Protein AF-A0A7S3TXS4-F1 (afdb_monomer)

Secondary structure (DSSP, 8-state):
-TTEEEEEEHHHHHHHHHHH----TTS--S---TTSSHHHHHHHHHTGGGGTSSSSSPPPSS-SEEEEE----TTT-S-HHHHHHHTTTGGG-SEEE-TTTSSTT---EEEEETTSSS--GGGT---SHHHHHHHHHHHHHSS--EEEEE---HHHHHHHTTTSEEE-HHHHHHHHHTTTHHHHHHHGGGGT--TTHHHHHHTS-HHHHHHHT--

Foldseek 3Di:
DQLEAEEEALVQLLVVLLVVCCADPVRDDPDPDCQALSVLLSLLLCVVCLVPFNNPYDDDPFGSAEYEYFADQPVPDPDPVLNVLSVVVLCVAWDWWQAPQADPPRGTHIYHYACNPDNCVVVSDRGCLVVVLVSLCVCCPPDQTAYEYEGPDPVSQVSCVVRYHYDYSVVSLVVLCVVPPSSVVSCVVSNPDPPCSVVSLPGDDPSSSCNRNDD

Solvent-accessible surface area (backbone atoms only — not comparable to full-atom values): 11798 Å² total; per-residue (Å²): 86,41,59,21,32,40,38,34,40,44,59,37,47,49,53,56,38,54,70,69,64,71,53,50,102,83,70,45,74,90,75,89,52,76,65,34,48,46,55,39,26,54,53,36,36,52,53,74,52,41,84,52,27,36,75,74,54,78,91,59,104,60,40,34,33,31,41,36,28,57,40,72,48,69,95,77,46,87,38,65,68,42,37,51,44,41,70,53,48,22,80,66,49,69,39,81,35,28,64,73,69,76,57,102,74,38,60,44,38,19,42,36,42,23,51,44,87,48,84,30,75,93,73,74,53,42,60,26,61,62,37,51,50,49,54,48,50,62,51,46,68,87,56,75,59,52,36,37,40,31,41,66,47,70,66,52,49,62,70,42,53,84,69,32,49,71,42,40,54,68,57,52,52,55,57,35,45,72,56,48,73,65,17,49,63,24,44,38,40,57,76,69,45,66,86,54,50,67,63,43,41,67,40,44,58,70,69,57,43,57,31,26,67,36,112

Structure (mmCIF, N/CA/C/O backbone):
data_AF-A0A7S3TXS4-F1
#
_entry.id   AF-A0A7S3TXS4-F1
#
loop_
_atom_site.group_PDB
_atom_site.id
_atom_site.type_symbol
_atom_site.label_atom_id
_atom_site.label_alt_id
_atom_site.label_comp_id
_atom_site.label_asym_id
_atom_site.label_entity_id
_atom_site.label_seq_id
_atom_site.pdbx_PDB_ins_code
_atom_site.Cartn_x
_atom_site.Cartn_y
_atom_site.Cartn_z
_atom_site.occupancy
_atom_site.B_iso_or_equiv
_atom_site.auth_seq_id
_atom_site.auth_comp_id
_atom_site.auth_asym_id
_atom_site.auth_atom_id
_atom_site.pdbx_PDB_model_num
ATOM 1 N N . ARG A 1 1 ? -11.529 3.781 14.524 1.00 77.69 1 ARG A N 1
ATOM 2 C CA . ARG A 1 1 ? -10.057 3.825 14.395 1.00 77.69 1 ARG A CA 1
ATOM 3 C C . ARG A 1 1 ? -9.418 2.687 15.193 1.00 77.69 1 ARG A C 1
ATOM 5 O O . ARG A 1 1 ? -9.026 1.722 14.561 1.00 77.69 1 ARG A O 1
ATOM 12 N N . HIS A 1 2 ? -9.465 2.660 16.532 1.00 80.69 2 HIS A N 1
ATOM 13 C CA . HIS A 1 2 ? -8.819 1.580 17.319 1.00 80.69 2 HIS A CA 1
ATOM 14 C C . HIS A 1 2 ? -9.349 0.157 17.058 1.00 80.69 2 HIS A C 1
ATOM 16 O O . HIS A 1 2 ? -8.603 -0.803 17.176 1.00 80.69 2 HIS A O 1
ATOM 22 N N . GLN A 1 3 ? -10.611 0.010 16.650 1.00 81.38 3 GLN A N 1
ATOM 23 C CA . GLN A 1 3 ? -11.207 -1.280 16.262 1.00 81.38 3 GLN A CA 1
ATOM 24 C C . GLN A 1 3 ? -11.203 -1.521 14.741 1.00 81.38 3 GLN A C 1
ATOM 26 O O . GLN A 1 3 ? -11.933 -2.374 14.238 1.00 81.38 3 GLN A O 1
ATOM 31 N N . THR A 1 4 ? -10.488 -0.686 13.988 1.00 87.75 4 THR A N 1
ATOM 32 C CA . THR A 1 4 ? -10.548 -0.636 12.527 1.00 87.75 4 THR A CA 1
ATOM 33 C C . THR A 1 4 ? -9.225 -1.085 11.932 1.00 87.75 4 THR A C 1
ATOM 35 O O . THR A 1 4 ? -8.177 -0.633 12.380 1.00 87.75 4 THR A O 1
ATOM 38 N N . GLU A 1 5 ? -9.283 -1.916 10.900 1.00 89.81 5 GLU A N 1
ATOM 39 C CA 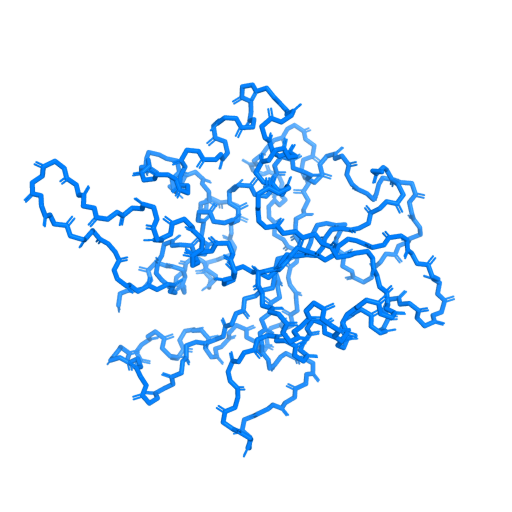. GLU A 1 5 ? -8.141 -2.232 10.043 1.00 89.81 5 GLU A CA 1
ATOM 40 C C . GLU A 1 5 ? -8.244 -1.427 8.742 1.00 89.81 5 GLU A C 1
ATOM 42 O O . GLU A 1 5 ? -9.340 -1.199 8.218 1.00 89.81 5 GLU A O 1
ATOM 47 N N . LEU A 1 6 ? -7.103 -0.975 8.237 1.00 93.19 6 LEU A N 1
ATOM 48 C CA . LEU A 1 6 ? -6.971 -0.173 7.033 1.00 93.19 6 LEU A CA 1
ATOM 49 C C . LEU A 1 6 ? -6.211 -0.975 5.977 1.00 93.19 6 LEU A C 1
ATOM 51 O O . LEU A 1 6 ? -5.051 -1.325 6.172 1.00 93.19 6 LEU A O 1
ATOM 55 N N . MET A 1 7 ? -6.849 -1.232 4.843 1.00 95.31 7 MET A N 1
ATOM 56 C CA . MET A 1 7 ? -6.225 -1.841 3.676 1.00 95.31 7 MET A CA 1
ATOM 57 C C . MET A 1 7 ? -6.101 -0.801 2.568 1.00 95.31 7 MET A C 1
ATOM 59 O O . MET A 1 7 ? -7.057 -0.086 2.280 1.00 95.31 7 MET A O 1
ATOM 63 N N . VAL A 1 8 ? -4.936 -0.712 1.937 1.00 97.56 8 VAL A N 1
ATOM 64 C CA . VAL A 1 8 ? -4.629 0.308 0.931 1.00 97.56 8 VAL A CA 1
ATOM 65 C C . VAL A 1 8 ? -4.171 -0.363 -0.357 1.00 97.56 8 VAL A C 1
ATOM 67 O O . VAL A 1 8 ? -3.179 -1.090 -0.364 1.00 97.56 8 VAL A O 1
ATOM 70 N N . ASP A 1 9 ? -4.879 -0.092 -1.454 1.00 97.06 9 ASP A N 1
ATOM 71 C CA . ASP A 1 9 ? -4.398 -0.353 -2.814 1.00 97.06 9 ASP A CA 1
ATOM 72 C C . ASP A 1 9 ? -3.320 0.683 -3.154 1.00 97.06 9 ASP A C 1
ATOM 74 O O . ASP A 1 9 ? -3.618 1.838 -3.486 1.00 97.06 9 ASP A O 1
ATOM 78 N N . ALA A 1 10 ? -2.056 0.269 -3.074 1.00 96.69 10 ALA A N 1
ATOM 79 C CA . ALA A 1 10 ? -0.914 1.151 -3.280 1.00 96.69 10 ALA A CA 1
ATOM 80 C C . ALA A 1 10 ? -0.930 1.800 -4.667 1.00 96.69 10 ALA A C 1
ATOM 82 O O . ALA A 1 10 ? -0.546 2.957 -4.825 1.00 96.69 10 ALA A O 1
ATOM 83 N N . MET A 1 11 ? -1.406 1.084 -5.685 1.00 94.38 11 MET A N 1
ATOM 84 C CA . MET A 1 11 ? -1.384 1.574 -7.060 1.00 94.38 11 MET A CA 1
ATOM 85 C C . MET A 1 11 ? -2.407 2.673 -7.298 1.00 94.38 11 MET A C 1
ATOM 87 O O . MET A 1 11 ? -2.175 3.548 -8.132 1.00 94.38 11 MET A O 1
ATOM 91 N N . SER A 1 12 ? -3.509 2.668 -6.552 1.00 95.19 12 SER A N 1
ATOM 92 C CA . SER A 1 12 ? -4.442 3.790 -6.541 1.00 95.19 12 SER A CA 1
ATOM 93 C C . SER A 1 12 ? -3.808 5.050 -5.954 1.00 95.19 12 SER A C 1
ATOM 95 O O . SER A 1 12 ? -3.955 6.121 -6.542 1.00 95.19 12 SER A O 1
ATOM 97 N N . VAL A 1 13 ? -3.054 4.920 -4.856 1.00 95.31 13 VAL A N 1
ATOM 98 C CA . VAL A 1 13 ? -2.317 6.042 -4.246 1.00 95.31 13 VAL A CA 1
ATOM 99 C C . VAL A 1 13 ? -1.269 6.582 -5.216 1.00 95.31 13 VAL A C 1
ATOM 101 O O . VAL A 1 13 ? -1.254 7.772 -5.515 1.00 95.31 13 VAL A O 1
ATOM 104 N N . ILE A 1 14 ? -0.450 5.699 -5.791 1.00 92.88 14 ILE A N 1
ATOM 105 C CA . ILE A 1 14 ? 0.605 6.076 -6.740 1.00 92.88 14 ILE A CA 1
ATOM 106 C C . ILE A 1 14 ? 0.011 6.801 -7.947 1.00 92.88 14 ILE A C 1
ATOM 108 O O . ILE A 1 14 ? 0.483 7.869 -8.316 1.00 92.88 14 ILE A O 1
ATOM 112 N N . ARG A 1 15 ? -1.052 6.264 -8.560 1.00 90.94 15 ARG A N 1
ATOM 113 C CA . ARG A 1 15 ? -1.703 6.919 -9.707 1.00 90.94 15 ARG A CA 1
ATOM 114 C C . ARG A 1 15 ? -2.273 8.284 -9.341 1.00 90.94 15 ARG A C 1
ATOM 116 O O . ARG A 1 15 ? -2.165 9.197 -10.149 1.00 90.94 15 ARG A O 1
ATOM 123 N N . HIS A 1 16 ? -2.866 8.421 -8.158 1.00 91.56 16 HIS A N 1
ATOM 124 C CA . HIS A 1 16 ? -3.426 9.686 -7.698 1.00 91.56 16 HIS A CA 1
ATOM 125 C C . HIS A 1 16 ? -2.352 10.782 -7.650 1.00 91.56 16 HIS A C 1
ATOM 127 O O . HIS A 1 16 ? -2.486 11.790 -8.341 1.00 91.56 16 HIS A O 1
ATOM 133 N N . TYR A 1 17 ? -1.246 10.546 -6.946 1.00 87.94 17 TYR A N 1
ATOM 134 C CA . TYR A 1 17 ? -0.181 11.542 -6.804 1.00 87.94 17 TYR A CA 1
ATOM 135 C C . TYR A 1 17 ? 0.634 11.751 -8.086 1.00 87.94 17 TYR A C 1
ATOM 137 O O . TYR A 1 17 ? 0.938 12.886 -8.447 1.00 87.94 17 TYR A O 1
ATOM 145 N N . ARG A 1 18 ? 0.860 10.698 -8.882 1.00 80.81 18 ARG A N 1
ATOM 146 C CA . ARG A 1 18 ? 1.493 10.830 -10.207 1.00 80.81 18 ARG A CA 1
ATOM 147 C C . ARG A 1 18 ? 0.718 11.714 -11.179 1.00 80.81 18 ARG A C 1
ATOM 149 O O . ARG A 1 18 ? 1.312 12.293 -12.078 1.00 80.81 18 ARG A O 1
ATOM 156 N N . THR A 1 19 ? -0.608 11.801 -11.055 1.00 72.38 19 THR A N 1
ATOM 157 C CA . THR A 1 19 ? -1.391 12.717 -11.906 1.00 72.38 19 THR A CA 1
ATOM 158 C C . THR A 1 19 ? -1.245 14.185 -11.507 1.00 72.38 19 THR A C 1
ATOM 160 O O . THR A 1 19 ? -1.542 15.054 -12.332 1.00 72.38 19 THR A O 1
ATOM 163 N N . GLN A 1 20 ? -0.784 14.448 -10.281 1.00 69.38 20 GLN A N 1
ATOM 164 C CA . GLN A 1 20 ? -0.532 15.783 -9.740 1.00 69.38 20 GLN A CA 1
ATOM 165 C C . GLN A 1 20 ? 0.908 16.240 -10.021 1.00 69.38 20 GLN A C 1
ATOM 167 O O . GLN A 1 20 ? 1.111 17.387 -10.414 1.00 69.38 20 GLN A O 1
ATOM 172 N N . GLU A 1 21 ? 1.890 15.337 -9.929 1.00 61.03 21 GLU A N 1
ATOM 173 C CA . GLU A 1 21 ? 3.277 15.569 -10.358 1.00 61.03 21 GLU A CA 1
ATOM 174 C C . GLU A 1 21 ? 3.378 15.603 -11.894 1.00 61.03 21 GLU A C 1
ATOM 176 O O . GLU A 1 21 ? 3.792 14.639 -12.540 1.00 61.03 21 GLU A O 1
ATOM 181 N N . LYS A 1 22 ? 2.959 16.702 -12.529 1.00 51.88 22 LYS A N 1
ATOM 182 C CA . LYS A 1 22 ? 3.050 16.803 -13.993 1.00 51.88 22 LYS A CA 1
ATOM 183 C C . LYS A 1 22 ? 4.403 17.254 -14.513 1.00 51.88 22 LYS A C 1
ATOM 185 O O . LYS A 1 22 ? 4.690 16.932 -15.660 1.00 51.88 22 LYS A O 1
ATOM 190 N N . VAL A 1 23 ? 5.222 17.971 -13.747 1.00 54.16 23 VAL A N 1
ATOM 191 C CA . VAL A 1 23 ? 6.518 18.473 -14.229 1.00 54.16 23 VAL A CA 1
ATOM 192 C C . VAL A 1 23 ? 7.319 19.099 -13.088 1.00 54.16 23 VAL A C 1
ATOM 194 O O . VAL A 1 23 ? 6.739 19.792 -12.256 1.00 54.16 23 VAL A O 1
ATOM 197 N N . ASN A 1 24 ? 8.640 18.896 -13.059 1.00 52.62 24 ASN A N 1
ATOM 198 C CA . ASN A 1 24 ? 9.528 19.707 -12.219 1.00 52.62 24 ASN A CA 1
ATOM 199 C C . ASN A 1 24 ? 9.685 21.134 -12.785 1.00 52.62 24 ASN A C 1
ATOM 201 O O . ASN A 1 24 ? 9.219 21.426 -13.888 1.00 52.62 24 ASN A O 1
ATOM 205 N N . GLU A 1 25 ? 10.376 22.018 -12.060 1.00 45.59 25 GLU A N 1
ATOM 206 C CA . GLU A 1 25 ? 10.668 23.401 -12.487 1.00 45.59 25 GLU A CA 1
ATOM 207 C C . GLU A 1 25 ? 11.385 23.507 -13.856 1.00 45.59 25 GLU A C 1
ATOM 209 O O . GLU A 1 25 ? 11.343 24.555 -14.497 1.00 45.59 25 GLU A O 1
ATOM 214 N N . TYR A 1 26 ? 11.970 22.405 -14.344 1.00 49.34 26 TYR A N 1
ATOM 215 C CA . TYR A 1 26 ? 12.647 22.279 -15.641 1.00 49.34 26 TYR A CA 1
ATOM 216 C C . TYR A 1 26 ? 11.829 21.539 -16.711 1.00 49.34 26 TYR A C 1
ATOM 218 O O . TYR A 1 26 ? 12.356 21.213 -17.776 1.00 49.34 26 TYR A O 1
ATOM 226 N N . GLY A 1 27 ? 10.557 21.231 -16.464 1.00 53.84 27 GLY A N 1
ATOM 227 C CA . GLY A 1 27 ? 9.718 20.559 -17.454 1.00 53.84 27 GLY A CA 1
ATOM 228 C C . GLY A 1 27 ? 9.994 19.056 -17.633 1.00 53.84 27 GLY A C 1
ATOM 229 O O . GLY A 1 27 ? 9.513 18.459 -18.595 1.00 53.84 27 GLY A O 1
ATOM 230 N N . GLN A 1 28 ? 10.732 18.417 -16.722 1.00 47.69 28 GLN A N 1
ATOM 231 C CA . GLN A 1 28 ? 11.023 16.981 -16.752 1.00 47.69 28 GLN A CA 1
ATOM 232 C C . GLN A 1 28 ? 10.065 16.179 -15.860 1.00 47.69 28 GLN A C 1
ATOM 234 O O . GLN A 1 28 ? 9.774 16.550 -14.722 1.00 47.69 28 GLN A O 1
ATOM 239 N N . VAL A 1 29 ? 9.608 15.039 -16.384 1.00 55.44 29 VAL A N 1
ATOM 240 C CA . VAL A 1 29 ? 8.885 14.004 -15.632 1.00 55.44 29 VAL A CA 1
ATOM 241 C C . VAL A 1 29 ? 9.927 13.148 -14.916 1.00 55.44 29 VAL A C 1
ATOM 243 O O . VAL A 1 29 ? 10.683 12.432 -15.571 1.00 55.44 29 VAL A O 1
ATOM 246 N N . ILE A 1 30 ? 10.010 13.261 -13.590 1.00 53.50 30 ILE A N 1
ATOM 247 C CA . ILE A 1 30 ? 11.133 12.708 -12.817 1.00 53.50 30 ILE A CA 1
ATOM 248 C C . ILE A 1 30 ? 11.020 11.177 -12.636 1.00 53.50 30 ILE A C 1
ATOM 250 O O . ILE A 1 30 ? 12.044 10.501 -12.677 1.00 53.50 30 ILE A O 1
ATOM 254 N N . GLU A 1 31 ? 9.818 10.584 -12.543 1.00 59.75 31 GLU A N 1
ATOM 255 C CA . GLU A 1 31 ? 9.650 9.122 -12.381 1.00 59.75 31 GLU A CA 1
ATOM 256 C C . GLU A 1 31 ? 8.389 8.572 -13.090 1.00 59.75 31 GLU A C 1
ATOM 258 O O . GLU A 1 31 ? 7.276 8.634 -12.564 1.00 59.75 31 GLU A O 1
ATOM 263 N N . ASP A 1 32 ? 8.545 7.979 -14.284 1.00 68.06 32 ASP A N 1
ATOM 264 C CA . ASP A 1 32 ? 7.417 7.388 -15.040 1.00 68.06 32 ASP A CA 1
ATOM 265 C C . ASP A 1 32 ? 7.066 5.937 -14.622 1.00 68.06 32 ASP A C 1
ATOM 267 O O . ASP A 1 32 ? 6.002 5.410 -14.964 1.00 68.06 32 ASP A O 1
ATOM 271 N N . ASP A 1 33 ? 7.916 5.262 -13.840 1.00 83.25 33 ASP A N 1
ATOM 272 C CA . ASP A 1 33 ? 7.657 3.877 -13.423 1.00 83.25 33 ASP A CA 1
ATOM 273 C C . ASP A 1 33 ? 6.990 3.805 -12.037 1.00 83.25 33 ASP A C 1
ATOM 275 O O . ASP A 1 33 ? 7.620 4.141 -11.036 1.00 83.25 33 ASP A O 1
ATOM 279 N N . PRO A 1 34 ? 5.743 3.304 -11.927 1.00 87.38 34 PRO A N 1
ATOM 280 C CA . PRO A 1 34 ? 5.048 3.229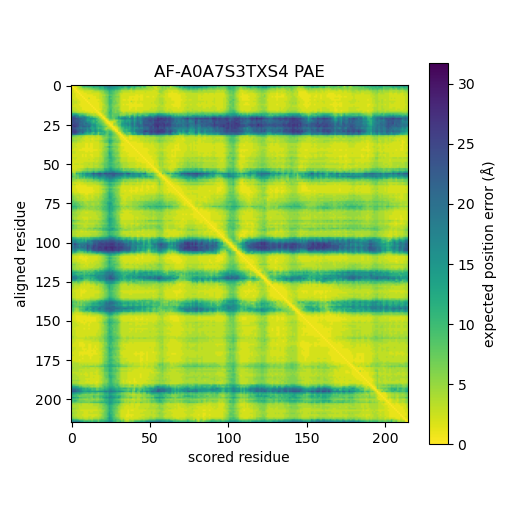 -10.644 1.00 87.38 34 PRO A CA 1
ATOM 281 C C . PRO A 1 34 ? 5.609 2.158 -9.688 1.00 87.38 34 PRO A C 1
ATOM 283 O O . PRO A 1 34 ? 5.215 2.119 -8.527 1.00 87.38 34 PRO A O 1
ATOM 286 N N . HIS A 1 35 ? 6.512 1.283 -10.139 1.00 89.94 35 HIS A N 1
ATOM 287 C CA . HIS A 1 35 ? 7.135 0.236 -9.317 1.00 89.94 35 HIS A CA 1
ATOM 288 C C . HIS A 1 35 ? 8.557 0.599 -8.860 1.00 89.94 35 HIS A C 1
ATOM 290 O O . HIS A 1 35 ? 9.237 -0.233 -8.253 1.00 89.94 35 HIS A O 1
ATOM 296 N N . SER A 1 36 ? 9.005 1.824 -9.141 1.00 88.19 36 SER A N 1
ATOM 297 C CA . SER A 1 36 ? 10.296 2.370 -8.718 1.00 88.19 36 SER A CA 1
ATOM 298 C C . SER A 1 36 ? 10.058 3.564 -7.797 1.00 88.19 36 SER A C 1
ATOM 300 O O . SER A 1 36 ? 9.365 4.493 -8.185 1.00 88.19 36 SER A O 1
ATOM 302 N N . PHE A 1 37 ? 10.620 3.523 -6.587 1.00 86.69 37 PHE A N 1
ATOM 303 C CA . PHE A 1 37 ? 10.581 4.522 -5.503 1.00 86.69 37 PHE A CA 1
ATOM 304 C C . PHE A 1 37 ? 9.192 4.844 -4.939 1.00 86.69 37 PHE A C 1
ATOM 306 O O . PHE A 1 37 ? 9.020 4.828 -3.719 1.00 86.69 37 PHE A O 1
ATOM 313 N N . TRP A 1 38 ? 8.178 4.997 -5.787 1.00 88.88 38 TRP A N 1
ATOM 314 C CA . TRP A 1 38 ? 6.758 5.107 -5.449 1.00 88.88 38 TRP A CA 1
ATOM 315 C C . TRP A 1 38 ? 6.292 4.138 -4.356 1.00 88.88 38 TRP A C 1
ATOM 317 O O . TRP A 1 38 ? 5.676 4.586 -3.387 1.00 88.88 38 TRP A O 1
ATOM 327 N N . PRO A 1 39 ? 6.631 2.837 -4.401 1.00 92.06 39 PRO A N 1
ATOM 328 C CA . PRO A 1 39 ? 6.215 1.908 -3.355 1.00 92.06 39 PRO A CA 1
ATOM 329 C C . PRO A 1 39 ? 6.794 2.225 -1.971 1.00 92.06 39 PRO A C 1
ATOM 331 O O . PRO A 1 39 ? 6.111 2.017 -0.966 1.00 92.06 39 PRO A O 1
ATOM 334 N N . ALA A 1 40 ? 8.019 2.763 -1.917 1.00 89.06 40 ALA A N 1
ATOM 335 C CA . ALA A 1 40 ? 8.647 3.222 -0.680 1.00 89.06 40 ALA A CA 1
ATOM 336 C C . ALA A 1 40 ? 7.996 4.514 -0.160 1.00 89.06 40 ALA A C 1
ATOM 338 O O . ALA A 1 40 ? 7.790 4.637 1.045 1.00 89.06 40 ALA A O 1
ATOM 339 N N . ARG A 1 41 ? 7.612 5.433 -1.058 1.00 88.75 41 ARG A N 1
ATOM 340 C CA . ARG A 1 41 ? 6.878 6.664 -0.714 1.00 88.75 41 ARG A CA 1
ATOM 341 C C . ARG A 1 41 ? 5.517 6.340 -0.090 1.00 88.75 41 ARG A C 1
ATOM 343 O O . ARG A 1 41 ? 5.210 6.834 0.989 1.00 88.75 41 ARG A O 1
ATOM 350 N N . VAL A 1 42 ? 4.751 5.424 -0.697 1.00 92.31 42 VAL A N 1
ATOM 351 C CA . VAL A 1 42 ? 3.475 4.939 -0.128 1.00 92.31 42 VAL A CA 1
ATOM 352 C C . VAL A 1 42 ? 3.691 4.296 1.240 1.00 92.31 42 VAL A C 1
ATOM 354 O O . VAL A 1 42 ? 2.951 4.580 2.176 1.00 92.31 42 VAL A O 1
ATOM 357 N N . TYR A 1 43 ? 4.713 3.448 1.380 1.00 89.94 43 TYR A N 1
ATOM 358 C CA . TYR A 1 43 ? 5.044 2.849 2.673 1.00 89.94 43 TYR A CA 1
ATOM 359 C C . TYR A 1 43 ? 5.333 3.912 3.747 1.00 89.94 43 TYR A C 1
ATOM 361 O O . TYR A 1 43 ? 4.830 3.791 4.863 1.00 89.94 43 TYR A O 1
ATOM 369 N N . CYS A 1 44 ? 6.095 4.959 3.409 1.00 86.31 44 CYS A N 1
ATOM 370 C CA . CYS A 1 44 ? 6.383 6.064 4.325 1.00 86.31 44 CYS A CA 1
ATOM 371 C C . CYS A 1 44 ? 5.101 6.775 4.771 1.00 86.31 44 CYS A C 1
ATOM 373 O O . CYS A 1 44 ? 4.867 6.928 5.969 1.00 86.31 44 CYS A O 1
ATOM 375 N N . ALA A 1 45 ? 4.243 7.121 3.809 1.00 89.56 45 ALA A N 1
ATOM 376 C CA . ALA A 1 45 ? 3.013 7.869 4.046 1.00 89.56 45 ALA A CA 1
ATOM 377 C C . ALA A 1 45 ? 2.023 7.143 4.964 1.00 89.56 45 ALA A C 1
ATOM 379 O O . ALA A 1 45 ? 1.327 7.764 5.761 1.00 89.56 45 ALA A O 1
ATOM 380 N N . LEU A 1 46 ? 1.976 5.812 4.890 1.00 91.06 46 LEU A N 1
ATOM 381 C CA . LEU A 1 46 ? 1.076 5.001 5.711 1.00 91.06 46 LEU A CA 1
ATOM 382 C C . LEU A 1 46 ? 1.601 4.733 7.123 1.00 91.06 46 LEU A C 1
ATOM 384 O O . LEU A 1 46 ? 0.842 4.280 7.983 1.00 91.06 46 LEU A O 1
ATOM 388 N N . ARG A 1 47 ? 2.889 4.975 7.377 1.00 85.19 47 ARG A N 1
ATOM 389 C CA . ARG A 1 47 ? 3.544 4.603 8.635 1.00 85.19 47 ARG A CA 1
ATOM 390 C C . ARG A 1 47 ? 2.913 5.252 9.878 1.00 85.19 47 ARG A C 1
ATOM 392 O O . ARG A 1 47 ? 2.712 4.510 10.843 1.00 85.19 47 ARG A O 1
ATOM 399 N N . PRO A 1 48 ? 2.558 6.553 9.898 1.00 85.12 48 PRO A N 1
ATOM 400 C CA . PRO A 1 48 ? 1.960 7.166 11.089 1.00 85.12 48 PRO A CA 1
ATOM 401 C C . PRO A 1 48 ? 0.635 6.505 11.493 1.00 85.12 48 PRO A C 1
ATOM 403 O O . PRO A 1 48 ? 0.336 6.350 12.675 1.00 85.12 48 PRO A O 1
ATOM 406 N N . LEU A 1 49 ? -0.134 6.006 10.517 1.00 88.62 49 LEU A N 1
ATOM 407 C CA . LEU A 1 49 ? -1.456 5.420 10.755 1.00 88.62 49 LEU A CA 1
ATOM 408 C C . LEU A 1 49 ? -1.409 4.150 11.619 1.00 88.62 49 LEU A C 1
ATOM 410 O O . LEU A 1 49 ? -2.394 3.822 12.281 1.00 88.62 49 LEU A O 1
ATOM 414 N N . VAL A 1 50 ? -0.278 3.437 11.663 1.00 86.69 50 VAL A N 1
ATOM 415 C CA . VAL A 1 50 ? -0.159 2.173 12.412 1.00 86.69 50 VAL A CA 1
ATOM 416 C C . VAL A 1 50 ? -0.398 2.374 13.914 1.00 86.69 50 VAL A C 1
ATOM 418 O O . VAL A 1 50 ? -0.900 1.472 14.578 1.00 86.69 50 VAL A O 1
ATOM 421 N N . GLN A 1 51 ? -0.116 3.562 14.452 1.00 84.06 51 GLN A N 1
ATOM 422 C CA . GLN A 1 51 ? -0.327 3.870 15.872 1.00 84.06 51 GLN A CA 1
ATOM 423 C C . GLN A 1 51 ? -1.794 4.155 16.228 1.00 84.06 51 GLN A C 1
ATOM 425 O O . GLN A 1 51 ? -2.124 4.306 17.400 1.00 84.06 51 GLN A O 1
ATOM 430 N N . HIS A 1 52 ? -2.685 4.234 15.237 1.00 86.56 52 HIS A N 1
ATOM 431 C CA . HIS A 1 52 ? -4.063 4.698 15.424 1.00 86.56 52 HIS A CA 1
ATOM 432 C C . HIS A 1 52 ? -5.126 3.668 15.020 1.00 86.56 52 HIS A C 1
ATOM 434 O O . HIS A 1 52 ? -6.316 3.847 15.311 1.00 86.56 52 HIS A O 1
ATOM 440 N N . TYR A 1 53 ? -4.720 2.589 14.354 1.00 87.56 53 TYR A N 1
ATOM 441 C CA . TYR A 1 53 ? -5.607 1.572 13.799 1.00 87.56 53 TYR A CA 1
ATOM 442 C C . TYR A 1 53 ? -5.365 0.202 14.451 1.00 87.56 53 TYR A C 1
ATOM 444 O O . TYR A 1 53 ? -4.231 -0.170 14.729 1.00 87.56 53 TYR A O 1
ATOM 452 N N . GLY A 1 54 ? -6.446 -0.548 14.695 1.00 79.81 54 GLY A N 1
ATOM 453 C CA . GLY A 1 54 ? -6.426 -1.931 15.202 1.00 79.81 54 GLY A CA 1
ATOM 454 C C . GLY A 1 54 ? -5.689 -2.161 16.527 1.00 79.81 54 GLY A C 1
ATOM 455 O O . GLY A 1 54 ? -5.015 -3.177 16.671 1.00 79.81 54 GLY A O 1
ATOM 456 N N . LEU A 1 55 ? -5.821 -1.239 17.484 1.00 78.31 55 LEU A N 1
ATOM 457 C CA . LEU A 1 55 ? -5.274 -1.370 18.841 1.00 78.31 55 LEU A CA 1
ATOM 458 C C . LEU A 1 55 ? -6.125 -2.276 19.753 1.00 78.31 55 LEU A C 1
ATOM 460 O O . LEU A 1 55 ? -5.577 -2.939 20.626 1.00 78.31 55 LEU A O 1
ATOM 464 N N . ASP A 1 56 ? -7.442 -2.339 19.524 1.00 74.00 56 ASP A N 1
ATOM 465 C CA . ASP A 1 56 ? -8.420 -3.036 20.384 1.00 74.00 56 ASP A CA 1
ATOM 466 C C . ASP A 1 56 ? -9.058 -4.256 19.686 1.00 74.00 56 ASP A C 1
ATOM 468 O O . ASP A 1 56 ? -10.243 -4.545 19.875 1.00 74.00 56 ASP A O 1
ATOM 472 N N . VAL A 1 57 ? -8.323 -4.948 18.804 1.00 64.62 57 VAL A N 1
ATOM 473 C CA . VAL A 1 57 ? -8.867 -6.059 17.995 1.00 64.62 57 VAL A CA 1
ATOM 474 C C . VAL A 1 57 ? -8.235 -7.415 18.333 1.00 64.62 57 VAL A C 1
ATOM 476 O O . VAL A 1 57 ? -7.070 -7.472 18.729 1.00 64.62 57 VAL A O 1
ATOM 479 N N . PRO A 1 58 ? -8.968 -8.531 18.131 1.00 63.66 58 PRO A N 1
ATOM 480 C CA . PRO A 1 58 ? -8.392 -9.873 18.181 1.00 63.66 58 PRO A CA 1
ATOM 481 C C . PRO A 1 58 ? -7.192 -10.008 17.225 1.00 63.66 58 PRO A C 1
ATOM 483 O O . PRO A 1 58 ? -7.140 -9.307 16.209 1.00 63.66 58 PRO A O 1
ATOM 486 N N . PRO A 1 59 ? -6.248 -10.935 17.471 1.00 64.31 59 PRO A N 1
ATOM 487 C CA . PRO A 1 59 ? -5.089 -11.125 1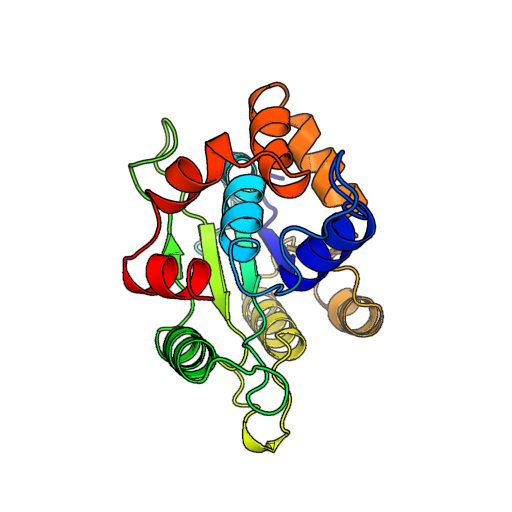6.600 1.00 64.31 59 PRO A CA 1
ATOM 488 C C . PRO A 1 59 ? -5.525 -11.373 15.148 1.00 64.31 59 PRO A C 1
ATOM 490 O O . PRO A 1 59 ? -6.343 -12.251 14.877 1.00 64.31 59 PRO A O 1
ATOM 493 N N . SER A 1 60 ? -5.047 -10.545 14.216 1.00 72.44 60 SER A N 1
ATOM 494 C CA . SER A 1 60 ? -5.148 -10.770 12.764 1.00 72.44 60 SER A CA 1
ATOM 495 C C . SER A 1 60 ? -3.924 -11.566 12.302 1.00 72.44 60 SER A C 1
ATOM 497 O O . SER A 1 60 ? -2.860 -11.431 12.916 1.00 72.44 60 SER A O 1
ATOM 499 N N . PRO A 1 61 ? -4.013 -12.355 11.211 1.00 77.62 61 PRO A N 1
ATOM 500 C CA . PRO A 1 61 ? -2.813 -12.856 10.540 1.00 77.62 61 PRO A CA 1
ATOM 501 C C . PRO A 1 61 ? -1.902 -11.723 10.031 1.00 77.62 61 PRO A C 1
ATOM 503 O O . PRO A 1 61 ? -0.727 -11.963 9.750 1.00 77.62 61 PRO A O 1
ATOM 506 N N . TRP A 1 62 ? -2.423 -10.497 9.917 1.00 85.81 62 TRP A N 1
ATOM 507 C CA . TRP A 1 62 ? -1.713 -9.315 9.432 1.00 85.81 62 TRP A CA 1
ATOM 508 C C . TRP A 1 62 ? -1.748 -8.179 10.453 1.00 85.81 62 TRP A C 1
ATOM 510 O O . TRP A 1 62 ? -2.362 -8.259 11.512 1.00 85.81 62 TRP A O 1
ATOM 520 N N . LYS A 1 63 ? -1.045 -7.096 10.152 1.00 87.88 63 LYS A N 1
ATOM 521 C CA . LYS A 1 63 ? -1.064 -5.875 10.956 1.00 87.88 63 LYS A CA 1
ATOM 522 C C . LYS A 1 63 ? -2.247 -4.990 10.569 1.00 87.88 63 LYS A C 1
ATOM 524 O O . LYS A 1 63 ? -2.713 -5.091 9.437 1.00 87.88 63 LYS A O 1
ATOM 529 N N . PRO A 1 64 ? -2.713 -4.109 11.473 1.00 87.44 64 PRO A N 1
ATOM 530 C CA . PRO A 1 64 ? -3.908 -3.304 11.239 1.00 87.44 64 PRO A CA 1
ATOM 531 C C . PRO A 1 64 ? -3.866 -2.437 9.989 1.00 87.44 64 PRO A C 1
ATOM 533 O O . PRO A 1 64 ? -4.909 -2.198 9.392 1.00 87.44 64 PRO A O 1
ATOM 536 N N . VAL A 1 65 ? -2.681 -1.968 9.599 1.00 92.00 65 VAL A N 1
ATOM 537 C CA . VAL A 1 65 ? -2.478 -1.289 8.321 1.00 92.00 65 VAL A CA 1
ATOM 538 C C . VAL A 1 65 ? -1.842 -2.278 7.351 1.00 92.00 65 VAL A C 1
ATOM 540 O O . VAL A 1 65 ? -0.789 -2.860 7.633 1.00 92.00 65 VAL A O 1
ATOM 543 N N . VAL A 1 66 ? -2.491 -2.466 6.207 1.00 94.25 66 VAL A N 1
ATOM 544 C CA . VAL A 1 66 ? -2.084 -3.375 5.137 1.00 94.25 66 VAL A CA 1
ATOM 545 C C . VAL A 1 66 ? -1.946 -2.577 3.847 1.00 94.25 66 VAL A C 1
ATOM 547 O O . VAL A 1 66 ? -2.899 -1.951 3.394 1.00 94.25 66 VAL A O 1
ATOM 550 N N . CYS A 1 67 ? -0.774 -2.616 3.229 1.00 95.69 67 CYS A N 1
ATOM 551 C CA . CYS A 1 67 ? -0.513 -2.012 1.929 1.00 95.69 67 CYS A CA 1
ATOM 552 C C . CYS A 1 67 ? -0.330 -3.123 0.896 1.00 95.69 67 CYS A C 1
ATOM 554 O O . CYS A 1 67 ? 0.562 -3.966 1.039 1.00 95.69 67 CYS A O 1
ATOM 556 N N . VAL A 1 68 ? -1.181 -3.146 -0.127 1.00 96.38 68 VAL A N 1
ATOM 557 C CA . VAL A 1 68 ? -1.172 -4.179 -1.165 1.00 96.38 68 VAL A CA 1
ATOM 558 C C . VAL A 1 68 ? -0.683 -3.578 -2.478 1.00 96.38 68 VAL A C 1
ATOM 560 O O . VAL A 1 68 ? -1.204 -2.561 -2.937 1.00 96.38 68 VAL A O 1
ATOM 563 N N . TYR A 1 69 ? 0.323 -4.209 -3.082 1.00 95.88 69 TYR A N 1
ATOM 564 C CA . TYR A 1 69 ? 0.936 -3.761 -4.329 1.00 95.88 69 TYR A CA 1
ATOM 565 C C . TYR A 1 69 ? 0.583 -4.678 -5.501 1.00 95.88 69 TYR A C 1
ATOM 567 O O . TYR A 1 69 ? 0.528 -5.902 -5.359 1.00 95.88 69 TYR A O 1
ATOM 575 N N . ASP A 1 70 ? 0.435 -4.086 -6.686 1.00 93.44 70 ASP A N 1
ATOM 576 C CA . ASP A 1 70 ? 0.502 -4.832 -7.945 1.00 93.44 70 ASP A CA 1
ATOM 577 C C . ASP A 1 70 ? 1.923 -5.376 -8.155 1.00 93.44 70 ASP A C 1
ATOM 579 O O . ASP A 1 70 ? 2.890 -4.922 -7.537 1.00 93.44 70 ASP A O 1
ATOM 583 N N . ILE A 1 71 ? 2.060 -6.333 -9.067 1.00 90.81 71 ILE A N 1
ATOM 584 C CA . ILE A 1 71 ? 3.367 -6.727 -9.598 1.00 90.81 71 ILE A CA 1
ATOM 585 C C . ILE A 1 71 ? 3.540 -6.158 -11.021 1.00 90.81 71 ILE A C 1
ATOM 587 O O . ILE A 1 71 ? 2.555 -6.010 -11.750 1.00 90.81 71 ILE A O 1
ATOM 591 N N . PRO A 1 72 ? 4.772 -5.837 -11.464 1.00 89.56 72 PRO A N 1
ATOM 592 C CA . PRO A 1 72 ? 5.010 -5.323 -12.806 1.00 89.56 72 PRO A CA 1
ATOM 593 C C . PRO A 1 72 ? 4.583 -6.339 -13.866 1.00 89.56 72 PRO A C 1
ATOM 595 O O . PRO A 1 72 ? 4.933 -7.517 -13.779 1.00 89.56 72 PRO A O 1
ATOM 598 N N . ASN A 1 73 ? 3.869 -5.878 -14.895 1.00 88.25 73 ASN A N 1
ATOM 599 C CA . ASN A 1 73 ? 3.502 -6.726 -16.025 1.00 88.25 73 ASN A CA 1
ATOM 600 C C . ASN A 1 73 ? 4.744 -6.975 -16.911 1.00 88.25 73 ASN A C 1
ATOM 602 O O . ASN A 1 73 ? 5.238 -6.018 -17.517 1.00 88.25 73 ASN A O 1
ATOM 606 N N . PRO A 1 74 ? 5.210 -8.230 -17.071 1.00 86.31 74 PRO A N 1
ATOM 607 C CA . PRO A 1 74 ? 6.392 -8.562 -17.866 1.00 86.31 74 PRO A CA 1
ATOM 608 C C . PRO A 1 74 ? 6.331 -8.075 -19.318 1.00 86.31 74 PRO A C 1
ATOM 610 O O . PRO A 1 74 ? 7.361 -7.724 -19.880 1.00 86.31 74 PRO A O 1
ATOM 613 N N . SER A 1 75 ? 5.136 -8.012 -19.914 1.00 85.38 75 SER A N 1
ATOM 614 C CA . SER A 1 75 ? 4.946 -7.542 -21.296 1.00 85.38 75 SER A CA 1
ATOM 615 C C . SER A 1 75 ? 5.088 -6.024 -21.454 1.00 85.38 75 SER A C 1
ATOM 617 O O . SER A 1 75 ? 5.339 -5.539 -22.554 1.00 85.38 75 SER A O 1
ATOM 619 N N . LYS A 1 76 ? 4.926 -5.259 -20.365 1.00 83.31 76 LYS A N 1
ATOM 620 C CA . LYS A 1 76 ? 4.966 -3.784 -20.369 1.00 83.31 76 LYS A CA 1
ATOM 621 C C . LYS A 1 76 ? 6.221 -3.222 -19.707 1.00 83.31 76 LYS A C 1
ATOM 623 O O . LYS A 1 76 ? 6.593 -2.079 -19.960 1.00 83.31 76 LYS A O 1
ATOM 628 N N . THR A 1 77 ? 6.878 -4.002 -18.856 1.00 84.69 77 THR A N 1
ATOM 629 C CA . THR A 1 77 ? 8.067 -3.584 -18.115 1.00 84.69 77 THR A CA 1
ATOM 630 C C . THR A 1 77 ? 9.340 -3.916 -18.892 1.00 84.69 77 THR A C 1
ATOM 632 O O . THR A 1 77 ? 9.659 -5.078 -19.109 1.00 84.69 77 THR A O 1
ATOM 635 N N . ARG A 1 78 ? 10.123 -2.888 -19.252 1.00 83.06 78 ARG A N 1
ATOM 636 C CA . ARG A 1 78 ? 11.388 -3.047 -20.003 1.00 83.06 78 ARG A CA 1
ATOM 637 C C . ARG A 1 78 ? 12.510 -3.710 -19.191 1.00 83.06 78 ARG A C 1
ATOM 639 O O . ARG A 1 78 ? 13.367 -4.385 -19.750 1.00 83.06 78 ARG A O 1
ATOM 646 N N . SER A 1 79 ? 12.521 -3.514 -17.872 1.00 87.12 79 SER A N 1
ATOM 647 C CA . SER A 1 79 ? 13.562 -4.036 -16.978 1.00 87.12 79 SER A CA 1
ATOM 648 C C . SER A 1 79 ? 13.240 -5.474 -16.547 1.00 87.12 79 SER A C 1
ATOM 650 O O . SER A 1 79 ? 12.449 -5.707 -15.632 1.00 87.12 79 SER A O 1
ATOM 652 N N . GLY A 1 80 ? 13.891 -6.467 -17.163 1.00 87.75 80 GLY A N 1
ATOM 653 C CA . GLY A 1 80 ? 13.756 -7.876 -16.754 1.00 87.75 80 GLY A CA 1
ATOM 654 C C . GLY A 1 80 ? 14.215 -8.126 -15.309 1.00 87.75 80 GLY A C 1
ATOM 655 O O . GLY A 1 80 ? 13.658 -8.967 -14.599 1.00 87.75 80 GLY A O 1
ATOM 656 N N . LEU A 1 81 ? 15.180 -7.336 -14.819 1.00 90.19 81 LEU A N 1
ATOM 657 C CA . LEU A 1 81 ? 15.604 -7.366 -13.419 1.00 90.19 81 LEU A CA 1
ATOM 658 C C . LEU A 1 81 ? 14.475 -6.930 -12.475 1.00 90.19 81 LEU A C 1
ATOM 660 O O . LEU A 1 81 ? 14.306 -7.548 -11.422 1.00 90.19 81 LEU A O 1
ATOM 664 N N . LYS A 1 82 ? 13.706 -5.900 -12.848 1.00 90.31 82 LYS A N 1
ATOM 665 C CA . LYS A 1 82 ? 12.542 -5.415 -12.093 1.00 90.31 82 LYS A CA 1
ATOM 666 C C . LYS A 1 82 ? 11.464 -6.479 -11.999 1.00 90.31 82 LYS A C 1
ATOM 668 O O . LYS A 1 82 ? 11.084 -6.839 -10.886 1.00 90.31 82 LYS A O 1
ATOM 673 N N . VAL A 1 83 ? 11.073 -7.048 -13.141 1.00 90.31 83 VAL A N 1
ATOM 674 C CA . VAL A 1 83 ? 10.106 -8.155 -13.211 1.00 90.31 83 VAL A CA 1
ATOM 675 C C . VAL A 1 83 ? 10.539 -9.301 -12.300 1.00 90.31 83 VAL A C 1
ATOM 677 O O . VAL A 1 83 ? 9.756 -9.764 -11.478 1.00 90.31 83 VAL A O 1
ATOM 680 N N . ARG A 1 84 ? 11.813 -9.710 -12.358 1.00 90.94 84 ARG A N 1
ATOM 681 C CA . ARG A 1 84 ? 12.340 -10.790 -11.511 1.00 90.94 84 ARG A CA 1
ATOM 682 C C . ARG A 1 84 ? 12.329 -10.445 -10.021 1.00 90.94 84 ARG A C 1
ATOM 684 O O . ARG A 1 84 ? 12.000 -11.299 -9.203 1.00 90.94 84 ARG A O 1
ATOM 691 N N . LYS A 1 85 ? 12.739 -9.232 -9.641 1.00 91.69 85 LYS A N 1
ATOM 692 C CA . LYS A 1 85 ? 12.792 -8.818 -8.229 1.00 91.69 85 LYS A CA 1
ATOM 693 C C . LYS A 1 85 ? 11.393 -8.744 -7.622 1.00 91.69 85 LYS A C 1
ATOM 695 O O . LYS A 1 85 ? 11.183 -9.317 -6.559 1.00 91.69 85 LYS A O 1
ATOM 700 N N . TRP A 1 86 ? 10.452 -8.107 -8.315 1.00 92.00 86 TRP A N 1
ATOM 701 C CA . TRP A 1 86 ? 9.052 -8.029 -7.895 1.00 92.00 86 TRP A CA 1
ATOM 702 C C . TRP A 1 86 ? 8.354 -9.389 -7.921 1.00 92.00 86 TRP A C 1
ATOM 704 O O . TRP A 1 86 ? 7.708 -9.765 -6.949 1.00 92.00 86 TRP A O 1
ATOM 714 N N . GLY A 1 87 ? 8.573 -10.178 -8.974 1.00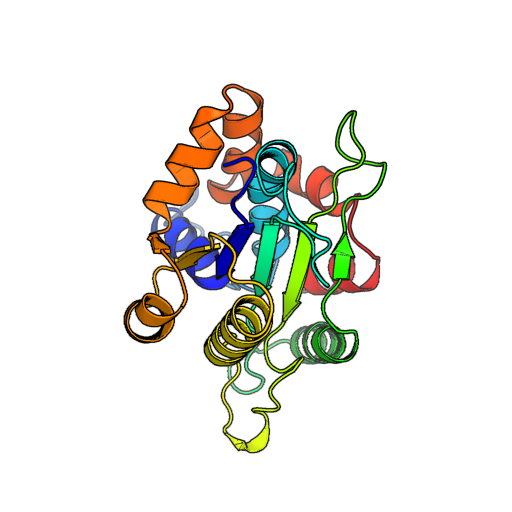 87.94 87 GLY A N 1
ATOM 715 C CA . GLY A 1 87 ? 8.062 -11.544 -9.108 1.00 87.94 87 GLY A CA 1
ATOM 716 C C . GLY A 1 87 ? 8.641 -12.539 -8.095 1.00 87.94 87 GLY A C 1
ATOM 717 O O . GLY A 1 87 ? 8.230 -13.688 -8.054 1.00 87.94 87 GLY A O 1
ATOM 718 N N . ASN A 1 88 ? 9.588 -12.132 -7.250 1.00 89.62 88 ASN A N 1
ATOM 719 C CA . ASN A 1 88 ? 10.029 -12.931 -6.107 1.00 89.62 88 ASN A CA 1
ATOM 720 C C . ASN A 1 88 ? 9.453 -12.439 -4.772 1.00 89.62 88 ASN A C 1
ATOM 722 O O . ASN A 1 88 ? 9.684 -13.095 -3.757 1.00 89.62 88 ASN A O 1
ATOM 726 N N . LEU A 1 89 ? 8.742 -11.307 -4.739 1.00 90.88 89 LEU A N 1
ATOM 727 C CA . LEU A 1 89 ? 8.110 -10.805 -3.517 1.00 90.88 89 LEU A CA 1
ATOM 728 C C . LEU A 1 89 ? 6.837 -11.587 -3.183 1.00 90.88 89 LEU A C 1
ATOM 730 O O . LEU A 1 89 ? 6.690 -12.000 -2.039 1.00 90.88 89 LEU A O 1
ATOM 734 N N . HIS A 1 90 ? 5.986 -11.889 -4.172 1.00 86.88 90 HIS A N 1
ATOM 735 C CA . HIS A 1 90 ? 4.738 -12.636 -3.939 1.00 86.88 90 HIS A CA 1
ATOM 736 C C . HIS A 1 90 ? 4.978 -14.029 -3.320 1.00 86.88 90 HIS A C 1
ATOM 738 O O . HIS A 1 90 ? 4.227 -14.484 -2.464 1.00 86.88 90 HIS A O 1
ATOM 744 N N . LYS A 1 91 ? 6.104 -14.676 -3.659 1.00 87.19 91 LYS A N 1
ATOM 745 C CA . LYS A 1 91 ? 6.515 -15.981 -3.105 1.00 87.19 91 LYS A CA 1
ATOM 746 C C . LYS A 1 91 ? 6.792 -15.959 -1.601 1.00 87.19 91 LYS A C 1
ATOM 748 O O . LYS A 1 91 ? 6.962 -17.014 -1.001 1.00 87.19 91 LYS A O 1
ATOM 753 N N . GLN A 1 92 ? 6.917 -14.778 -1.002 1.00 84.69 92 GLN A N 1
ATOM 754 C CA . GLN A 1 92 ? 7.284 -14.628 0.405 1.00 84.69 92 GLN A CA 1
ATOM 755 C C . GLN A 1 92 ? 6.075 -14.529 1.335 1.00 84.69 92 GLN A C 1
ATOM 757 O O . GLN A 1 92 ? 6.279 -14.474 2.550 1.00 84.69 92 GLN A O 1
ATOM 762 N N . GLY A 1 93 ? 4.849 -14.507 0.795 1.00 86.75 93 GLY A N 1
ATOM 763 C CA . GLY A 1 93 ? 3.651 -14.206 1.581 1.00 86.75 93 GLY A CA 1
ATOM 764 C C . GLY A 1 93 ? 3.621 -12.742 2.032 1.00 86.75 93 GLY A C 1
ATOM 765 O O . GLY A 1 93 ? 4.631 -12.057 1.887 1.00 86.75 93 GLY A O 1
ATOM 766 N N . PRO A 1 94 ? 2.523 -12.232 2.617 1.00 91.19 94 PRO A N 1
ATOM 767 C CA . PRO A 1 94 ? 2.522 -10.903 3.221 1.00 91.19 94 PRO A CA 1
ATOM 768 C C . PRO A 1 94 ? 3.566 -10.778 4.337 1.00 91.19 94 PRO A C 1
ATOM 770 O O . PRO A 1 94 ? 3.828 -11.726 5.081 1.00 91.19 94 PRO A O 1
ATOM 773 N N . ARG A 1 95 ? 4.178 -9.599 4.467 1.00 89.81 95 ARG A N 1
ATOM 774 C CA . ARG A 1 95 ? 5.284 -9.344 5.399 1.00 89.81 95 ARG A CA 1
ATOM 775 C C . ARG A 1 95 ? 4.981 -8.171 6.312 1.00 89.81 95 ARG A C 1
ATOM 777 O O . ARG A 1 95 ? 4.755 -7.063 5.838 1.00 89.81 95 ARG A O 1
ATOM 784 N N . SER A 1 96 ? 5.098 -8.403 7.614 1.00 89.12 96 SER A N 1
ATOM 785 C CA . SER A 1 96 ? 5.227 -7.329 8.600 1.00 89.12 96 SER A CA 1
ATOM 786 C C . SER A 1 96 ? 6.582 -6.636 8.430 1.00 89.12 96 SER A C 1
ATOM 788 O O . SER A 1 96 ? 7.620 -7.302 8.378 1.00 89.12 96 SER A O 1
ATOM 790 N N . VAL A 1 97 ? 6.580 -5.310 8.320 1.00 86.25 97 VAL A N 1
ATOM 791 C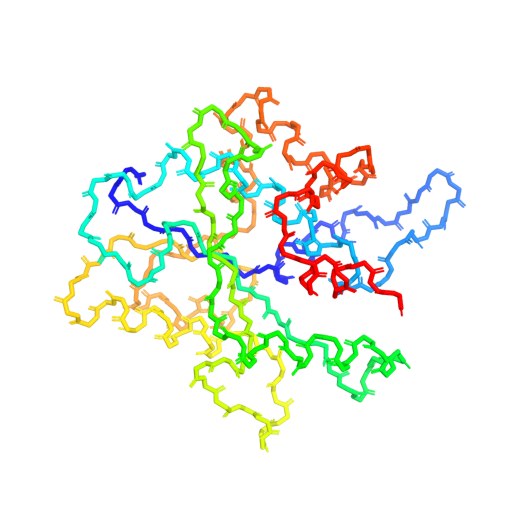 CA . VAL A 1 97 ? 7.778 -4.473 8.147 1.00 86.25 97 VAL A CA 1
ATOM 792 C C . VAL A 1 97 ? 7.731 -3.258 9.074 1.00 86.25 97 VAL A C 1
ATOM 794 O O . VAL A 1 97 ? 6.652 -2.866 9.515 1.00 86.25 97 VAL A O 1
ATOM 797 N N . GLY A 1 98 ? 8.891 -2.652 9.354 1.00 74.50 98 GLY A N 1
ATOM 798 C CA . GLY A 1 98 ? 8.987 -1.417 10.147 1.00 74.50 98 GLY A CA 1
ATOM 799 C C . GLY A 1 98 ? 9.317 -1.589 11.636 1.00 74.50 98 GLY A C 1
ATOM 800 O O . GLY A 1 98 ? 9.417 -0.593 12.351 1.00 74.50 98 GLY A O 1
ATOM 801 N N . ARG A 1 99 ? 9.543 -2.821 12.119 1.00 66.75 99 ARG A N 1
ATOM 802 C CA . ARG A 1 99 ? 9.852 -3.084 13.535 1.00 66.75 99 ARG A CA 1
ATOM 803 C C . ARG A 1 99 ? 11.137 -2.381 13.986 1.00 66.75 99 ARG A C 1
ATOM 805 O O . ARG A 1 99 ? 12.203 -2.629 13.436 1.00 66.75 99 ARG A O 1
ATOM 812 N N . GLY A 1 100 ? 11.039 -1.578 15.047 1.00 54.84 100 GLY A N 1
ATOM 813 C CA . GLY A 1 100 ? 12.182 -1.126 15.854 1.00 54.84 100 GLY A CA 1
ATOM 814 C C . GLY A 1 100 ? 13.038 0.024 15.308 1.00 54.84 100 GLY A C 1
ATOM 815 O O . GLY A 1 100 ? 13.940 0.455 16.016 1.00 54.84 100 GLY A O 1
ATOM 816 N N . GLU A 1 101 ? 12.778 0.552 14.108 1.00 56.00 101 GLU A N 1
ATOM 817 C CA . GLU A 1 101 ? 13.672 1.557 13.495 1.00 56.00 101 GLU A CA 1
ATOM 818 C C . GLU A 1 101 ? 13.022 2.912 13.169 1.00 56.00 101 GLU A C 1
ATOM 820 O O . GLU A 1 101 ? 13.741 3.859 12.845 1.00 56.00 101 GLU A O 1
ATOM 825 N N . CYS A 1 102 ? 11.692 3.040 13.249 1.00 45.03 102 CYS A N 1
ATOM 826 C CA . CYS A 1 102 ? 10.979 4.202 12.697 1.00 45.03 102 CYS A CA 1
ATOM 827 C C . CYS A 1 102 ? 9.824 4.726 13.579 1.00 45.03 102 CYS A C 1
ATOM 829 O O . CYS A 1 102 ? 8.745 5.008 13.065 1.00 45.03 102 CYS A O 1
ATOM 831 N N . GLY A 1 103 ? 10.038 4.845 14.894 1.00 43.31 103 GLY A N 1
ATOM 832 C CA . GLY A 1 103 ? 9.109 5.496 15.832 1.00 43.31 103 GLY A CA 1
ATOM 833 C C . GLY A 1 103 ? 9.135 4.873 17.236 1.00 43.31 103 GLY A C 1
ATOM 834 O O . GLY A 1 103 ? 9.542 3.715 17.371 1.00 43.31 103 GLY A O 1
ATOM 835 N N . PRO A 1 104 ? 8.693 5.594 18.286 1.00 36.25 104 PRO A N 1
ATOM 836 C CA . PRO A 1 104 ? 8.855 5.183 19.688 1.00 36.25 104 PRO A CA 1
ATOM 837 C C . PRO A 1 104 ? 8.091 3.904 20.093 1.00 36.25 104 PRO A C 1
ATOM 839 O O . PRO A 1 104 ? 8.280 3.419 21.203 1.00 36.25 104 PRO A O 1
ATOM 842 N N . GLY A 1 105 ? 7.270 3.322 19.206 1.00 50.38 105 GLY A N 1
ATOM 843 C CA . GLY A 1 105 ? 6.464 2.123 19.483 1.00 50.38 105 GLY A CA 1
ATOM 844 C C . GLY A 1 105 ? 6.798 0.862 18.674 1.00 50.38 105 GLY A C 1
ATOM 845 O O . GLY A 1 105 ? 6.157 -0.163 18.885 1.00 50.38 105 GLY A O 1
ATOM 846 N N . GLY A 1 106 ? 7.751 0.893 17.730 1.00 54.84 106 GLY A N 1
ATOM 847 C CA . GLY A 1 106 ? 8.103 -0.297 16.931 1.00 54.84 106 GLY A CA 1
ATOM 848 C C . GLY A 1 106 ? 6.945 -0.891 16.106 1.00 54.84 106 GLY A C 1
ATOM 849 O O . GLY A 1 106 ? 6.913 -2.102 15.885 1.00 54.84 106 GLY A O 1
ATOM 850 N N . ALA A 1 107 ? 5.997 -0.050 15.687 1.00 62.25 107 ALA A N 1
ATOM 851 C CA . ALA A 1 107 ? 4.765 -0.454 15.025 1.00 62.25 107 ALA A CA 1
ATOM 852 C C . ALA A 1 107 ? 5.028 -1.016 13.613 1.00 62.25 107 ALA A C 1
ATOM 854 O O . ALA A 1 107 ? 5.803 -0.454 12.841 1.00 62.25 107 ALA A O 1
ATOM 855 N N . GLU A 1 108 ? 4.389 -2.141 13.284 1.00 80.38 108 GLU A N 1
ATOM 856 C CA . GLU A 1 108 ? 4.604 -2.862 12.026 1.00 80.38 108 GLU A CA 1
ATOM 857 C C . GLU A 1 108 ? 3.423 -2.668 11.068 1.00 80.38 108 GLU A C 1
ATOM 859 O O . GLU A 1 108 ? 2.267 -2.798 11.469 1.00 80.38 108 GLU A O 1
ATOM 864 N N . LEU A 1 109 ? 3.715 -2.434 9.791 1.00 89.00 109 LEU A N 1
ATOM 865 C CA . LEU A 1 109 ? 2.742 -2.434 8.696 1.00 89.00 109 LEU A CA 1
ATOM 866 C C . LEU A 1 109 ? 2.854 -3.756 7.927 1.00 89.00 109 LEU A C 1
ATOM 868 O O . LEU A 1 109 ? 3.940 -4.329 7.846 1.00 89.00 109 LEU A O 1
ATOM 872 N N . THR A 1 110 ? 1.761 -4.263 7.354 1.00 92.25 110 THR A N 1
ATOM 873 C CA . THR A 1 110 ? 1.822 -5.435 6.461 1.00 92.25 110 THR A CA 1
ATOM 874 C C . THR A 1 110 ? 1.931 -5.009 5.008 1.00 92.25 110 THR A C 1
ATOM 876 O O . THR A 1 110 ? 1.047 -4.329 4.501 1.00 92.25 110 THR A O 1
ATOM 879 N N . LEU A 1 111 ? 2.980 -5.448 4.318 1.00 94.12 111 LEU A N 1
ATOM 880 C CA . LEU A 1 111 ? 3.064 -5.374 2.861 1.00 94.12 111 LEU A CA 1
ATOM 881 C C . LEU A 1 111 ? 2.571 -6.689 2.263 1.00 94.12 111 LEU A C 1
ATOM 883 O O . LEU A 1 111 ? 2.984 -7.761 2.706 1.00 94.12 111 LEU A O 1
ATOM 887 N N . ALA A 1 112 ? 1.719 -6.606 1.251 1.00 94.75 112 ALA A N 1
ATOM 888 C CA . ALA A 1 112 ? 1.239 -7.743 0.477 1.00 94.75 112 ALA A CA 1
ATOM 889 C C . ALA A 1 112 ? 1.383 -7.457 -1.023 1.00 94.75 112 ALA A C 1
ATOM 891 O O . ALA A 1 112 ? 1.485 -6.304 -1.446 1.00 94.75 112 ALA A O 1
ATOM 892 N N . TRP A 1 113 ? 1.397 -8.511 -1.833 1.00 94.25 113 TRP A N 1
ATOM 893 C CA . TRP A 1 113 ? 1.623 -8.414 -3.275 1.00 94.25 113 TRP A CA 1
ATOM 894 C C . TRP A 1 113 ? 0.578 -9.213 -4.034 1.00 94.25 113 TRP A C 1
ATOM 896 O O . TRP A 1 113 ? 0.165 -10.277 -3.580 1.00 94.25 113 TRP A O 1
ATOM 906 N N . ALA A 1 114 ? 0.191 -8.736 -5.213 1.00 91.94 114 ALA A N 1
ATOM 907 C CA . ALA A 1 114 ? -0.602 -9.520 -6.148 1.00 91.94 114 ALA A CA 1
ATOM 908 C C . ALA A 1 114 ? 0.033 -10.903 -6.397 1.00 91.94 114 ALA A C 1
ATOM 910 O O . ALA A 1 114 ? 1.259 -11.028 -6.440 1.00 91.94 114 ALA A O 1
ATOM 911 N N . GLN A 1 115 ? -0.812 -11.915 -6.612 1.00 89.62 115 GLN A N 1
ATOM 912 C CA . GLN A 1 115 ? -0.418 -13.312 -6.848 1.00 89.62 115 GLN A CA 1
ATOM 913 C C . GLN A 1 115 ? 0.217 -14.015 -5.638 1.00 89.62 115 GLN A C 1
ATOM 915 O O . GLN A 1 115 ? 1.002 -14.953 -5.803 1.00 89.62 115 GLN A O 1
ATOM 920 N N . THR A 1 116 ? -0.101 -13.571 -4.421 1.00 89.94 116 THR A N 1
ATOM 921 C CA . THR A 1 116 ? 0.419 -14.191 -3.198 1.00 89.94 116 THR A CA 1
ATOM 922 C C . THR A 1 116 ? -0.503 -15.316 -2.730 1.00 89.94 116 THR A C 1
ATOM 924 O O . THR A 1 116 ? -0.050 -16.452 -2.603 1.00 89.94 116 THR A O 1
ATOM 927 N N . TYR A 1 117 ? -1.792 -15.037 -2.520 1.00 88.62 117 TYR A N 1
ATOM 928 C CA . TYR A 1 117 ? -2.789 -16.054 -2.165 1.00 88.62 117 TYR A CA 1
ATOM 929 C C . TYR A 1 117 ? -3.573 -16.575 -3.367 1.00 88.62 117 TYR A C 1
ATOM 931 O O . TYR A 1 117 ? -3.979 -17.736 -3.381 1.00 88.62 117 TYR A O 1
ATOM 939 N N . VAL A 1 118 ? -3.793 -15.728 -4.374 1.00 86.50 118 VAL A N 1
ATOM 940 C CA . VAL A 1 118 ? -4.575 -16.082 -5.563 1.00 86.50 118 VAL A CA 1
ATOM 941 C C . VAL A 1 118 ? -3.656 -16.107 -6.775 1.00 86.50 118 VAL A C 1
ATOM 943 O O . VAL A 1 118 ? -3.300 -15.052 -7.297 1.00 86.50 118 VAL A O 1
ATOM 946 N N . ASP A 1 119 ? -3.286 -17.298 -7.251 1.00 80.94 119 ASP A N 1
ATOM 947 C CA . ASP A 1 119 ? -2.495 -17.418 -8.478 1.00 80.94 119 ASP A CA 1
ATOM 948 C C . ASP A 1 119 ? -3.320 -16.957 -9.690 1.00 80.94 119 ASP A C 1
ATOM 950 O O . ASP A 1 119 ? -4.361 -17.524 -10.029 1.00 80.94 119 ASP A O 1
ATOM 954 N N . GLN A 1 120 ? -2.857 -15.881 -10.324 1.00 73.81 120 GLN A N 1
ATOM 955 C CA . GLN A 1 120 ? -3.476 -15.277 -11.505 1.00 73.81 120 GLN A CA 1
ATOM 956 C C . GLN A 1 120 ? -2.563 -15.314 -12.726 1.00 73.81 120 GLN A C 1
ATOM 958 O O . GLN A 1 120 ? -2.863 -14.669 -13.735 1.00 73.81 120 GLN A O 1
ATOM 963 N N . SER A 1 121 ? -1.446 -16.037 -12.638 1.00 69.44 121 SER A N 1
ATOM 964 C CA . SER A 1 121 ? -0.432 -16.094 -13.688 1.00 69.44 121 SER A CA 1
ATOM 965 C C . SER A 1 121 ? -1.018 -16.576 -15.019 1.00 69.44 121 SER A C 1
ATOM 967 O O . SER A 1 121 ? -0.740 -15.980 -16.056 1.00 69.44 121 SER A O 1
ATOM 969 N N . ALA A 1 122 ? -1.927 -17.555 -14.979 1.00 64.88 122 ALA A N 1
ATOM 970 C CA . ALA A 1 122 ? -2.626 -18.075 -16.155 1.00 64.88 122 ALA A CA 1
ATOM 971 C C . ALA A 1 122 ? -3.622 -17.086 -16.796 1.00 64.88 122 ALA A C 1
ATOM 973 O O . ALA A 1 122 ? -3.959 -17.228 -17.966 1.00 64.88 122 ALA A O 1
ATOM 974 N N . ALA A 1 123 ? -4.108 -16.091 -16.046 1.00 66.00 123 ALA A N 1
ATOM 975 C CA . ALA A 1 123 ? -5.053 -15.085 -16.536 1.00 66.00 123 ALA A CA 1
ATOM 976 C C . ALA A 1 123 ? -4.364 -13.783 -16.992 1.00 66.00 123 ALA A C 1
ATOM 978 O O . ALA A 1 123 ? -5.057 -12.816 -17.311 1.00 66.00 123 ALA A O 1
ATOM 979 N N . GLU A 1 124 ? -3.025 -13.729 -16.945 1.00 62.56 124 GLU A N 1
ATOM 980 C CA . GLU A 1 124 ? -2.197 -12.544 -17.229 1.00 62.56 124 GLU A CA 1
ATOM 981 C C . GLU A 1 124 ? -2.620 -11.282 -16.448 1.00 62.56 124 GLU A C 1
ATOM 983 O O . GLU A 1 124 ? -2.373 -10.141 -16.856 1.00 62.56 124 GLU A O 1
ATOM 988 N N . ARG A 1 125 ? -3.269 -11.464 -15.290 1.00 68.88 125 ARG A N 1
ATOM 989 C CA . ARG A 1 125 ? -3.672 -10.362 -14.413 1.00 68.88 125 ARG A CA 1
ATOM 990 C C . ARG A 1 125 ? -2.627 -10.173 -13.318 1.00 68.88 125 ARG A C 1
ATOM 992 O O . ARG A 1 125 ? -2.423 -11.025 -12.463 1.00 68.88 125 ARG A O 1
ATOM 999 N N . TYR A 1 126 ? -1.972 -9.016 -13.369 1.00 78.06 126 TYR A N 1
ATOM 1000 C CA . TYR A 1 126 ? -0.901 -8.596 -12.454 1.00 78.06 126 TYR A CA 1
ATOM 1001 C C . TYR A 1 126 ? -1.387 -7.584 -11.393 1.00 78.06 126 TYR A C 1
ATOM 1003 O O . TYR A 1 126 ? -0.593 -7.030 -10.634 1.00 78.06 126 TYR A O 1
ATOM 1011 N N . ARG A 1 127 ? -2.706 -7.337 -11.365 1.00 86.19 127 ARG A N 1
ATOM 1012 C CA . ARG A 1 127 ? -3.404 -6.458 -10.418 1.00 86.19 127 ARG A CA 1
ATOM 1013 C C . ARG A 1 127 ? -3.611 -7.153 -9.074 1.00 86.19 127 ARG A C 1
ATOM 1015 O O . ARG A 1 127 ? -3.914 -8.342 -9.032 1.00 86.19 127 ARG A O 1
ATOM 1022 N N . CYS A 1 128 ? -3.561 -6.395 -7.989 1.00 89.25 128 CYS A N 1
ATOM 1023 C CA . CYS A 1 128 ? -3.818 -6.879 -6.637 1.00 89.25 128 CYS A CA 1
ATOM 1024 C C . CYS A 1 128 ? -5.306 -6.975 -6.273 1.00 89.25 128 CYS A C 1
ATOM 1026 O O . CYS A 1 128 ? -5.624 -7.394 -5.167 1.00 89.25 128 CYS A O 1
ATOM 1028 N N . ASP A 1 129 ? -6.235 -6.650 -7.177 1.00 91.69 129 ASP A N 1
ATOM 1029 C CA . ASP A 1 129 ? -7.663 -6.570 -6.838 1.00 91.69 129 ASP A CA 1
ATOM 1030 C C . ASP A 1 129 ? -8.208 -7.886 -6.247 1.00 91.69 129 ASP A C 1
ATOM 1032 O O . ASP A 1 129 ? -8.971 -7.887 -5.285 1.00 91.69 129 ASP A O 1
ATOM 1036 N N . LYS A 1 130 ? -7.801 -9.033 -6.802 1.00 90.44 130 LYS A N 1
ATOM 1037 C CA . LYS A 1 130 ? -8.228 -10.357 -6.318 1.00 90.44 130 LYS A CA 1
ATOM 1038 C C . LYS A 1 130 ? -7.503 -10.783 -5.047 1.00 90.44 130 LYS A C 1
ATOM 1040 O O . LYS A 1 130 ? -8.105 -11.475 -4.235 1.00 90.44 130 LYS A O 1
ATOM 1045 N N . GLU A 1 131 ? -6.272 -10.319 -4.863 1.00 92.56 131 GLU A N 1
ATOM 1046 C CA . GLU A 1 131 ? -5.527 -10.467 -3.613 1.00 92.56 131 GLU A CA 1
ATOM 1047 C C . GLU A 1 131 ? -6.248 -9.725 -2.479 1.00 92.56 131 GLU A C 1
ATOM 1049 O O . GLU A 1 131 ? -6.553 -10.315 -1.450 1.00 92.56 131 GLU A O 1
ATOM 1054 N N . ILE A 1 132 ? -6.625 -8.464 -2.715 1.00 94.12 132 ILE A N 1
ATOM 1055 C CA . ILE A 1 132 ? -7.398 -7.634 -1.784 1.00 94.12 132 ILE A CA 1
ATOM 1056 C C . ILE A 1 132 ? -8.728 -8.306 -1.447 1.00 94.12 132 ILE A C 1
ATOM 1058 O O . ILE A 1 132 ? -9.037 -8.489 -0.275 1.00 94.12 132 ILE A O 1
ATOM 1062 N N . LEU A 1 133 ? -9.510 -8.708 -2.453 1.00 93.56 133 LEU A N 1
ATOM 1063 C CA . LEU A 1 133 ? -10.809 -9.345 -2.215 1.00 93.56 133 LEU A CA 1
ATOM 1064 C C . LEU A 1 133 ? -10.674 -10.647 -1.418 1.00 93.56 133 LEU A C 1
ATOM 1066 O O . LEU A 1 133 ? -11.463 -10.867 -0.504 1.00 93.56 133 LEU A O 1
ATOM 1070 N N . TRP A 1 134 ? -9.659 -11.464 -1.716 1.00 91.62 134 TRP A N 1
ATOM 1071 C CA . TRP A 1 134 ? -9.360 -12.670 -0.945 1.00 91.62 134 TRP A CA 1
ATOM 1072 C C . TRP A 1 134 ? -9.006 -12.338 0.506 1.00 91.62 134 TRP A C 1
ATOM 1074 O O . TRP A 1 134 ? -9.547 -12.938 1.431 1.00 91.62 134 TRP A O 1
ATOM 1084 N N . MET A 1 135 ? -8.134 -11.352 0.724 1.00 90.69 135 MET A N 1
ATOM 1085 C CA . MET A 1 135 ? -7.739 -10.929 2.066 1.00 90.69 135 MET A CA 1
ATOM 1086 C C . MET A 1 135 ? -8.929 -10.388 2.877 1.00 90.69 135 MET A C 1
ATOM 1088 O O . MET A 1 135 ? -9.070 -10.731 4.050 1.00 90.69 135 MET A O 1
ATOM 1092 N N . LEU A 1 136 ? -9.808 -9.592 2.261 1.00 89.75 136 LEU A N 1
ATOM 1093 C CA . LEU A 1 136 ? -11.032 -9.083 2.893 1.00 89.75 136 LEU A CA 1
ATOM 1094 C C . LEU A 1 136 ? -12.001 -10.220 3.248 1.00 89.75 136 LEU A C 1
ATOM 1096 O O . LEU A 1 136 ? -12.552 -10.246 4.349 1.00 89.75 136 LEU A O 1
ATOM 1100 N N . GLU A 1 137 ? -12.196 -11.181 2.345 1.00 87.00 137 GLU A N 1
ATOM 1101 C CA . GLU A 1 137 ? -13.057 -12.343 2.582 1.00 87.00 137 GLU A CA 1
ATOM 1102 C C . GLU A 1 137 ? -12.527 -13.208 3.736 1.00 87.00 137 GLU A C 1
ATOM 1104 O O . GLU A 1 137 ? -13.277 -13.548 4.650 1.00 87.00 137 GLU A O 1
ATOM 1109 N N . VAL A 1 138 ? -11.221 -13.498 3.758 1.00 81.31 138 VAL A N 1
ATOM 1110 C CA . VAL A 1 138 ? -10.585 -14.284 4.830 1.00 81.31 138 VAL A CA 1
ATOM 1111 C C . VAL A 1 138 ? -10.750 -13.611 6.193 1.00 81.31 138 VAL A C 1
ATOM 1113 O O . VAL A 1 138 ? -11.093 -14.281 7.165 1.00 81.31 138 VAL A O 1
ATOM 1116 N N . LEU A 1 139 ? -10.554 -12.292 6.287 1.00 72.75 139 LEU A N 1
ATOM 1117 C CA . LEU A 1 139 ? -10.684 -11.579 7.563 1.00 72.75 139 LEU A CA 1
ATOM 1118 C C . LEU A 1 139 ? -12.128 -11.449 8.050 1.00 72.75 139 LEU A C 1
ATOM 1120 O O . LEU A 1 139 ? -12.351 -11.291 9.248 1.00 72.75 139 LEU A O 1
ATOM 1124 N N . THR A 1 140 ? -13.102 -11.472 7.143 1.00 70.19 140 THR A N 1
ATOM 1125 C CA . THR A 1 140 ? -14.521 -11.306 7.487 1.00 70.19 140 THR A CA 1
ATOM 1126 C C . THR A 1 140 ? -15.227 -12.628 7.788 1.00 70.19 140 THR A C 1
ATOM 1128 O O . THR A 1 140 ? -16.342 -12.598 8.305 1.00 70.19 140 THR A O 1
ATOM 1131 N N . ARG A 1 141 ? -14.580 -13.773 7.526 1.00 69.12 141 ARG A N 1
ATOM 1132 C CA . ARG A 1 141 ? -15.180 -15.112 7.625 1.00 69.12 141 ARG A CA 1
ATOM 1133 C C . ARG A 1 141 ? -15.503 -15.552 9.054 1.00 69.12 141 ARG A C 1
ATOM 1135 O O . ARG A 1 141 ? -16.641 -15.921 9.320 1.00 69.12 141 ARG A O 1
ATOM 1142 N N . ASP A 1 142 ? -14.520 -15.506 9.953 1.00 65.50 142 ASP A N 1
ATOM 1143 C CA . ASP A 1 142 ? -14.656 -16.106 11.294 1.00 65.50 142 ASP A CA 1
ATOM 1144 C C . ASP A 1 142 ? -14.822 -15.061 12.411 1.00 65.50 142 ASP A C 1
ATOM 1146 O O . ASP A 1 142 ? -15.410 -15.343 13.453 1.00 65.50 142 ASP A O 1
ATOM 1150 N N . MET A 1 143 ? -14.329 -13.836 12.203 1.00 66.81 143 MET A N 1
ATOM 1151 C CA . MET A 1 143 ? -14.446 -12.728 13.155 1.00 66.81 143 MET A CA 1
ATOM 1152 C C . MET A 1 143 ? -14.614 -11.407 12.394 1.00 66.81 143 MET A C 1
ATOM 1154 O O . MET A 1 143 ? -13.603 -10.805 12.035 1.00 66.81 143 MET A O 1
ATOM 1158 N N . PRO A 1 144 ? -15.848 -10.934 12.128 1.00 66.81 144 PRO A N 1
ATOM 1159 C CA . PRO A 1 144 ? -16.073 -9.739 11.320 1.00 66.81 144 PRO A CA 1
ATOM 1160 C C . PRO A 1 144 ? -15.432 -8.507 11.967 1.00 66.81 144 PRO A C 1
ATOM 1162 O O . PRO A 1 144 ? -15.778 -8.107 13.080 1.00 66.81 144 PRO A O 1
ATOM 1165 N N . ARG A 1 145 ? -14.487 -7.892 11.250 1.00 75.38 145 ARG A N 1
ATOM 1166 C CA . ARG A 1 145 ? -13.764 -6.689 11.684 1.00 75.38 145 ARG A CA 1
ATOM 1167 C C . ARG A 1 145 ? -14.279 -5.473 10.942 1.00 75.38 145 ARG A C 1
ATOM 1169 O O . ARG A 1 145 ? -14.698 -5.559 9.789 1.00 75.38 145 ARG A O 1
ATOM 1176 N N . ARG A 1 146 ? -14.192 -4.303 11.574 1.00 85.69 146 ARG A N 1
ATOM 1177 C CA . ARG A 1 146 ? -14.410 -3.049 10.851 1.00 85.69 146 ARG A CA 1
ATOM 1178 C C . ARG A 1 146 ? -13.208 -2.814 9.951 1.00 85.69 146 ARG A C 1
ATOM 1180 O O . ARG A 1 146 ? -12.113 -2.568 10.443 1.00 85.69 146 ARG A O 1
ATOM 1187 N N . GLN A 1 147 ? -13.423 -2.875 8.648 1.00 89.19 147 GLN A N 1
ATOM 1188 C CA . GLN A 1 147 ? -12.374 -2.665 7.661 1.00 89.19 147 GLN A CA 1
ATOM 1189 C C . GLN A 1 147 ? -12.669 -1.454 6.806 1.00 89.19 147 GLN A C 1
ATOM 1191 O O . GLN A 1 147 ? -13.822 -1.203 6.441 1.00 89.19 147 GLN A O 1
ATOM 1196 N N . VAL A 1 148 ? -11.606 -0.730 6.485 1.00 94.81 148 VAL A N 1
ATOM 1197 C CA . VAL A 1 148 ? -11.614 0.333 5.492 1.00 94.81 148 VAL A CA 1
ATOM 1198 C C . VAL A 1 148 ? -10.674 -0.064 4.365 1.00 94.81 148 VAL A C 1
ATOM 1200 O O . VAL A 1 148 ? -9.483 -0.240 4.601 1.00 94.81 148 VAL A O 1
ATOM 1203 N N . LEU A 1 149 ? -11.199 -0.191 3.149 1.00 96.75 149 LEU A N 1
ATOM 1204 C CA . LEU A 1 149 ? -10.394 -0.296 1.937 1.00 96.75 149 LEU A CA 1
ATOM 1205 C C . LEU A 1 149 ? -10.247 1.086 1.302 1.00 96.75 149 LEU A C 1
ATOM 1207 O O . LEU A 1 149 ? -11.246 1.722 0.963 1.00 96.75 149 LEU A O 1
ATOM 1211 N N . VAL A 1 150 ? -9.010 1.511 1.074 1.00 98.00 150 VAL A N 1
ATOM 1212 C CA . VAL A 1 150 ? -8.671 2.694 0.284 1.00 98.00 150 VAL A CA 1
ATOM 1213 C C . VAL A 1 150 ? -8.300 2.263 -1.127 1.00 98.00 150 VAL A C 1
ATOM 1215 O O . VAL A 1 150 ? -7.300 1.574 -1.330 1.00 98.00 150 VAL A O 1
ATOM 1218 N N . THR A 1 151 ? -9.091 2.676 -2.116 1.00 97.38 151 THR A N 1
ATOM 1219 C CA . THR A 1 151 ? -8.793 2.438 -3.535 1.00 97.38 151 THR A CA 1
ATOM 1220 C C . THR A 1 151 ? -9.502 3.452 -4.435 1.00 97.38 151 THR A C 1
ATOM 1222 O O . THR A 1 151 ? -10.627 3.878 -4.172 1.00 97.38 151 THR A O 1
ATOM 1225 N N . GLY A 1 152 ? -8.848 3.836 -5.528 1.00 94.31 152 GLY A N 1
ATOM 1226 C CA . GLY A 1 152 ? -9.410 4.629 -6.622 1.00 94.31 152 GLY A CA 1
ATOM 1227 C C . GLY A 1 152 ? -9.976 3.771 -7.761 1.00 94.31 152 GLY A C 1
ATOM 1228 O O . GLY A 1 152 ? -10.550 4.316 -8.704 1.00 94.31 152 GLY A O 1
ATOM 1229 N N . ASP A 1 153 ? -9.833 2.443 -7.701 1.00 93.94 153 ASP A N 1
ATOM 1230 C CA . ASP A 1 153 ? -10.324 1.534 -8.735 1.00 93.94 153 ASP A CA 1
ATOM 1231 C C . ASP A 1 153 ? -11.834 1.284 -8.594 1.00 93.94 153 ASP A C 1
ATOM 1233 O O . ASP A 1 153 ? -12.302 0.631 -7.663 1.00 93.94 153 ASP A O 1
ATOM 1237 N N . ARG A 1 154 ? -12.627 1.786 -9.548 1.00 93.88 154 ARG A N 1
ATOM 1238 C CA . ARG A 1 154 ? -14.100 1.713 -9.499 1.00 93.88 154 AR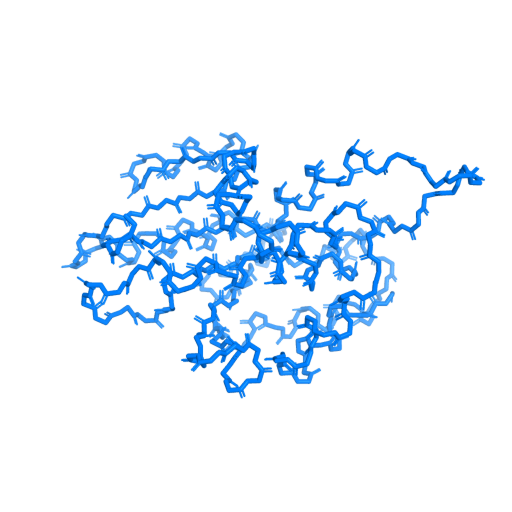G A CA 1
ATOM 1239 C C . ARG A 1 154 ? -14.649 0.286 -9.479 1.00 93.88 154 ARG A C 1
ATOM 1241 O O . ARG A 1 154 ? -15.739 0.074 -8.942 1.00 93.88 154 ARG A O 1
ATOM 1248 N N . TRP A 1 155 ? -13.960 -0.664 -10.109 1.00 94.12 155 TRP A N 1
ATOM 1249 C CA . TRP A 1 155 ? -14.396 -2.056 -10.121 1.00 94.12 155 TRP A CA 1
ATOM 1250 C C . TRP A 1 155 ? -14.176 -2.672 -8.740 1.00 94.12 155 TRP A C 1
ATOM 1252 O O . TRP A 1 155 ? -15.127 -3.178 -8.142 1.00 94.12 155 TRP A O 1
ATOM 1262 N N . LEU A 1 156 ? -12.976 -2.518 -8.180 1.00 94.50 156 LEU A N 1
ATOM 1263 C CA . LEU A 1 156 ? -12.646 -2.996 -6.842 1.00 94.50 156 LEU A CA 1
ATOM 1264 C C . LEU A 1 156 ? -13.533 -2.345 -5.773 1.00 94.50 156 LEU A C 1
ATOM 1266 O O . LEU A 1 156 ? -14.045 -3.046 -4.904 1.00 94.50 156 LEU A O 1
ATOM 1270 N N . GLN A 1 157 ? -13.810 -1.039 -5.871 1.00 95.19 157 GLN A N 1
ATOM 1271 C CA . GLN A 1 157 ? -14.745 -0.355 -4.967 1.00 95.19 157 GLN A CA 1
ATOM 1272 C C . GLN A 1 157 ? -16.129 -1.014 -4.958 1.00 95.19 157 GLN A C 1
ATOM 1274 O O . GLN A 1 157 ? -16.760 -1.118 -3.908 1.00 95.19 157 GLN A O 1
ATOM 1279 N N . ARG A 1 158 ? -16.636 -1.437 -6.122 1.00 95.50 158 ARG A N 1
ATOM 1280 C CA . ARG A 1 158 ? -17.944 -2.092 -6.230 1.00 95.50 158 ARG A CA 1
ATOM 1281 C C . ARG A 1 158 ? -17.926 -3.467 -5.572 1.00 95.50 158 ARG A C 1
ATOM 1283 O O . ARG A 1 158 ? -18.819 -3.766 -4.787 1.00 95.50 158 ARG A O 1
ATOM 1290 N N . GLU A 1 159 ? -16.906 -4.266 -5.868 1.00 94.19 159 GLU A N 1
ATOM 1291 C CA . GLU A 1 159 ? -16.781 -5.639 -5.371 1.00 94.19 159 GLU A CA 1
ATOM 1292 C C . GLU A 1 159 ? -16.467 -5.711 -3.871 1.00 94.19 159 GLU A C 1
ATOM 1294 O O . GLU A 1 159 ? -16.904 -6.647 -3.202 1.00 94.19 159 GLU A O 1
ATOM 1299 N N . ALA A 1 160 ? -15.735 -4.733 -3.330 1.00 94.25 160 ALA A N 1
ATOM 1300 C CA . ALA A 1 160 ? -15.306 -4.707 -1.932 1.00 94.25 160 ALA A CA 1
ATOM 1301 C C . ALA A 1 160 ? -16.375 -4.179 -0.958 1.00 94.25 160 ALA A C 1
ATOM 1303 O O . ALA A 1 160 ? -16.326 -4.498 0.230 1.00 94.25 160 ALA A O 1
ATOM 1304 N N . LYS A 1 161 ? -17.375 -3.422 -1.443 1.00 93.88 161 LYS A N 1
ATOM 1305 C CA . LYS A 1 161 ? -18.456 -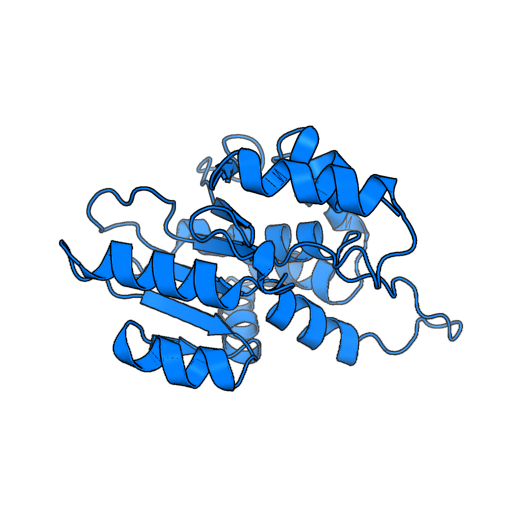2.835 -0.618 1.00 93.88 161 LYS A CA 1
ATOM 1306 C C . LYS A 1 161 ? -19.273 -3.853 0.177 1.00 93.88 161 LYS A C 1
ATOM 1308 O O . LYS A 1 161 ? -19.879 -3.489 1.177 1.00 93.88 161 LYS A O 1
ATOM 1313 N N . ARG A 1 162 ? -19.310 -5.112 -0.266 1.00 90.88 162 ARG A N 1
ATOM 1314 C CA . ARG A 1 162 ? -19.979 -6.202 0.462 1.00 90.88 162 ARG A CA 1
ATOM 1315 C C . ARG A 1 162 ? -19.188 -6.708 1.672 1.00 90.88 162 ARG A C 1
ATOM 1317 O O . ARG A 1 162 ? -19.771 -7.371 2.517 1.00 90.88 162 ARG A O 1
ATOM 1324 N N . PHE A 1 163 ? -17.890 -6.406 1.746 1.00 90.44 163 PHE A N 1
ATOM 1325 C CA . PHE A 1 163 ? -16.990 -6.884 2.799 1.00 90.44 163 PHE A CA 1
ATOM 1326 C C . PHE A 1 163 ? -16.556 -5.773 3.761 1.00 90.44 163 PHE A C 1
ATOM 1328 O O . PHE A 1 163 ? -16.307 -6.039 4.932 1.00 90.44 163 PHE A O 1
ATOM 1335 N N . CYS A 1 164 ? -16.439 -4.528 3.287 1.00 92.31 164 CYS A N 1
ATOM 1336 C CA . CYS A 1 164 ? -15.836 -3.443 4.061 1.00 92.31 164 CYS A CA 1
ATOM 1337 C C . CYS A 1 164 ? -16.360 -2.050 3.675 1.00 92.31 164 CYS A C 1
ATOM 1339 O O . CYS A 1 164 ? -17.041 -1.866 2.661 1.00 92.31 164 CYS A O 1
ATOM 1341 N N . LEU A 1 165 ? -16.010 -1.045 4.484 1.00 94.88 165 LEU A N 1
ATOM 1342 C CA . LEU A 1 165 ? -16.187 0.358 4.126 1.00 94.88 165 LEU A CA 1
ATOM 1343 C C . LEU A 1 165 ? -15.143 0.738 3.073 1.00 94.88 165 LEU A C 1
ATOM 1345 O O . LEU A 1 165 ? -13.958 0.491 3.252 1.00 94.88 165 LEU A O 1
ATOM 1349 N N . VAL A 1 166 ? -15.570 1.386 1.994 1.00 96.94 166 VAL A N 1
ATOM 1350 C CA . VAL A 1 166 ? -14.667 1.810 0.919 1.00 96.94 166 VAL A CA 1
ATOM 1351 C C . VAL A 1 166 ? -14.464 3.326 0.962 1.00 96.94 166 VAL A C 1
ATOM 1353 O O . VAL A 1 166 ? -15.427 4.090 1.107 1.00 96.94 166 VAL A O 1
ATOM 1356 N N . ARG A 1 167 ? -13.207 3.754 0.844 1.00 97.88 167 ARG A N 1
ATOM 1357 C CA . ARG A 1 167 ? -12.748 5.148 0.821 1.00 97.88 167 ARG A CA 1
ATOM 1358 C C . ARG A 1 167 ? -11.828 5.393 -0.373 1.00 97.88 167 ARG A C 1
ATOM 1360 O O . ARG A 1 167 ? -11.280 4.456 -0.952 1.00 97.88 16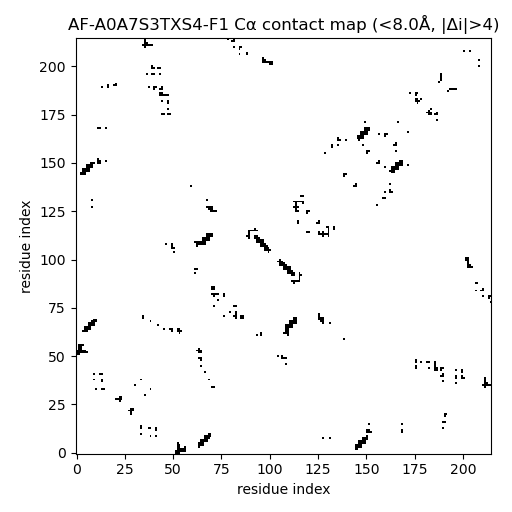7 ARG A O 1
ATOM 1367 N N . ASP A 1 168 ? -11.704 6.655 -0.763 1.00 96.38 168 ASP A N 1
ATOM 1368 C CA . ASP A 1 168 ? -10.820 7.090 -1.840 1.00 96.38 168 ASP A CA 1
ATOM 1369 C C . ASP A 1 168 ? -9.469 7.583 -1.297 1.00 96.38 168 ASP A C 1
ATOM 1371 O O . ASP A 1 168 ? -9.231 7.620 -0.089 1.00 96.38 168 ASP A O 1
ATOM 1375 N N . VAL A 1 169 ? -8.561 7.929 -2.213 1.00 95.94 169 VAL A N 1
ATOM 1376 C CA . VAL A 1 169 ? -7.212 8.395 -1.860 1.00 95.94 169 VAL A CA 1
ATOM 1377 C C . VAL A 1 169 ? -7.246 9.772 -1.189 1.00 95.94 169 VAL A C 1
ATOM 1379 O O . VAL A 1 169 ? -6.459 10.006 -0.281 1.00 95.94 169 VAL A O 1
ATOM 1382 N N . ASN A 1 170 ? -8.203 10.637 -1.546 1.00 95.62 170 ASN A N 1
ATOM 1383 C CA . ASN A 1 170 ? -8.380 11.938 -0.891 1.00 95.62 170 ASN A CA 1
ATOM 1384 C C . ASN A 1 170 ? -8.695 11.770 0.600 1.00 95.62 170 ASN A C 1
ATOM 1386 O O . ASN A 1 170 ? -8.151 12.476 1.443 1.00 95.62 170 ASN A O 1
ATOM 1390 N N . TRP A 1 171 ? -9.563 10.816 0.950 1.00 97.00 171 TRP A N 1
ATOM 1391 C CA . TRP A 1 171 ? -9.840 10.510 2.350 1.00 97.00 171 TRP A CA 1
ATOM 1392 C C . TRP A 1 171 ? -8.586 10.028 3.087 1.00 97.00 171 TRP A C 1
ATOM 1394 O O . TRP A 1 171 ? -8.356 10.449 4.215 1.00 97.00 171 TRP A O 1
ATOM 1404 N N . LEU A 1 172 ? -7.763 9.183 2.454 1.00 96.81 172 LEU A N 1
ATOM 1405 C CA . LEU A 1 172 ? -6.503 8.723 3.046 1.00 96.81 172 LEU A CA 1
ATOM 1406 C C . LEU A 1 172 ? -5.536 9.886 3.294 1.00 96.81 172 LEU A C 1
ATOM 1408 O O . LEU A 1 172 ? -4.929 9.944 4.358 1.00 96.81 172 LEU A O 1
ATOM 1412 N N . GLU A 1 173 ? -5.418 10.812 2.344 1.00 95.38 173 GLU A N 1
ATOM 1413 C CA . GLU A 1 173 ? -4.607 12.021 2.500 1.00 95.38 173 GLU A CA 1
ATOM 1414 C C . GLU A 1 173 ? -5.051 12.833 3.722 1.00 95.38 173 GLU A C 1
ATOM 1416 O O . GLU A 1 173 ? -4.235 13.152 4.583 1.00 95.38 173 GLU A O 1
ATOM 1421 N N . GLN A 1 174 ? -6.354 13.090 3.857 1.00 95.81 174 GLN A N 1
ATOM 1422 C CA . GLN A 1 174 ? -6.899 13.812 5.010 1.00 95.81 174 GLN A CA 1
ATOM 1423 C C . GLN A 1 174 ? -6.697 13.057 6.330 1.00 95.81 174 GLN A C 1
ATOM 1425 O O . GLN A 1 174 ? -6.442 13.681 7.359 1.00 95.81 174 GLN A O 1
ATOM 1430 N N . GLU A 1 175 ? -6.784 11.724 6.324 1.00 95.25 175 GLU A N 1
ATOM 1431 C CA . GLU A 1 175 ? -6.467 10.929 7.514 1.00 95.25 175 GLU A CA 1
ATOM 1432 C C . GLU A 1 175 ? -5.003 11.084 7.920 1.00 95.25 175 GLU A C 1
ATOM 1434 O O . GLU A 1 175 ? -4.741 11.266 9.103 1.00 95.25 175 GLU A O 1
ATOM 1439 N N . ILE A 1 176 ? -4.064 11.055 6.968 1.00 92.94 176 ILE A N 1
ATOM 1440 C CA . ILE A 1 176 ? -2.636 11.223 7.263 1.00 92.94 176 ILE A CA 1
ATOM 1441 C C . ILE A 1 176 ? -2.360 12.646 7.769 1.00 92.94 176 ILE A C 1
ATOM 1443 O O . ILE A 1 176 ? -1.754 12.797 8.828 1.00 92.94 176 ILE A O 1
ATOM 1447 N N . LEU A 1 177 ? -2.862 13.683 7.086 1.00 93.25 177 LEU A N 1
ATOM 1448 C CA . LEU A 1 177 ? -2.712 15.089 7.502 1.00 93.25 177 LEU A CA 1
ATOM 1449 C C . LEU A 1 177 ? -3.334 15.375 8.875 1.00 93.25 177 LEU A C 1
ATOM 1451 O O . LEU A 1 177 ? -2.850 16.229 9.616 1.00 93.25 177 LEU A O 1
ATOM 1455 N N . GLY A 1 178 ? -4.370 14.626 9.260 1.00 91.75 178 GLY A N 1
ATOM 1456 C CA . GLY A 1 178 ? -4.996 14.716 10.579 1.00 91.75 178 GLY A CA 1
ATOM 1457 C C . GLY A 1 178 ? -4.058 14.420 11.758 1.00 91.75 178 GLY A C 1
ATOM 1458 O O . GLY A 1 178 ? -4.450 14.643 12.904 1.00 91.75 178 GLY A O 1
ATOM 1459 N N . HIS A 1 179 ? -2.835 13.947 11.498 1.00 86.62 179 HIS A N 1
ATOM 1460 C CA . HIS A 1 179 ? -1.794 13.681 12.493 1.00 86.62 179 HIS A CA 1
ATOM 1461 C C . HIS A 1 179 ? -0.773 14.827 12.658 1.00 86.62 179 HIS A C 1
ATOM 1463 O O . HIS A 1 179 ? 0.262 14.641 13.296 1.00 86.62 179 HIS A O 1
ATOM 1469 N N . GLY A 1 180 ? -1.059 16.024 12.131 1.00 88.88 180 GLY A N 1
ATOM 1470 C CA . GLY A 1 180 ? -0.229 17.220 12.320 1.00 88.88 180 GLY A CA 1
ATOM 1471 C C . GLY A 1 180 ? 1.119 17.126 11.601 1.00 88.88 180 GLY A C 1
ATOM 1472 O O . GLY A 1 180 ? 1.192 16.616 10.487 1.00 88.88 180 GLY A O 1
ATOM 1473 N N . GLU A 1 181 ? 2.196 17.582 12.249 1.00 88.00 181 GLU A N 1
ATOM 1474 C CA . GLU A 1 181 ? 3.542 17.652 11.649 1.00 88.00 181 GLU A CA 1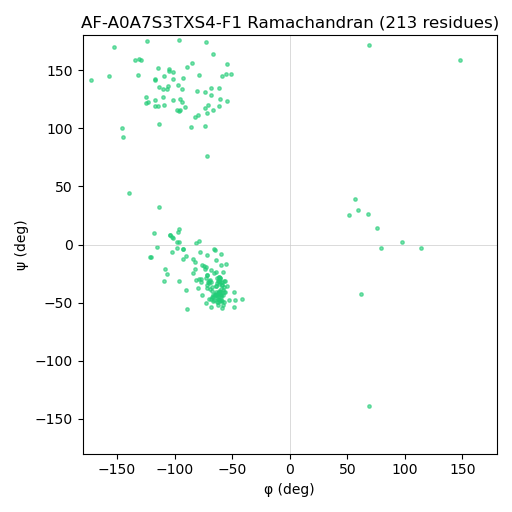
ATOM 1475 C C . GLU A 1 181 ? 4.063 16.281 11.172 1.00 88.00 181 GLU A C 1
ATOM 1477 O O . GLU A 1 181 ? 4.733 16.185 10.144 1.00 88.00 181 GLU A O 1
ATOM 1482 N N . GLU A 1 182 ? 3.740 15.194 11.884 1.00 85.31 182 GLU A N 1
ATOM 1483 C CA . GLU A 1 182 ? 4.111 13.836 11.459 1.00 85.31 182 GLU A CA 1
ATOM 1484 C C . GLU A 1 182 ? 3.368 13.421 10.179 1.00 85.31 182 GLU A C 1
ATOM 1486 O O . GLU A 1 182 ? 3.945 12.765 9.311 1.00 85.31 182 GLU A O 1
ATOM 1491 N N . GLY A 1 183 ? 2.109 13.841 10.041 1.00 87.50 183 GLY A N 1
ATOM 1492 C CA . GLY A 1 183 ? 1.296 13.619 8.850 1.00 87.50 183 GLY A CA 1
ATOM 1493 C C . GLY A 1 183 ? 1.816 14.373 7.629 1.00 87.50 183 GLY A C 1
ATOM 1494 O O . GLY A 1 183 ? 1.951 13.789 6.553 1.00 87.50 183 GLY A O 1
ATOM 1495 N N . GLU A 1 184 ? 2.167 15.648 7.802 1.00 89.25 184 GLU A N 1
ATOM 1496 C CA . GLU A 1 184 ? 2.748 16.482 6.741 1.00 89.25 184 GLU A CA 1
ATOM 1497 C C . GLU A 1 184 ? 4.063 15.888 6.220 1.00 89.25 184 GLU A C 1
ATOM 1499 O O . GLU A 1 184 ? 4.217 15.679 5.014 1.00 89.25 184 GLU A O 1
ATOM 1504 N N . LYS A 1 185 ? 4.968 15.505 7.130 1.00 86.50 185 LYS A N 1
ATOM 1505 C CA . LYS A 1 185 ? 6.223 14.815 6.783 1.00 86.50 185 LYS A CA 1
ATOM 1506 C C . LYS A 1 185 ? 5.978 13.495 6.056 1.00 86.50 185 LYS A C 1
ATOM 1508 O O . LYS A 1 185 ? 6.694 13.157 5.121 1.00 86.50 185 LYS A O 1
ATOM 1513 N N . ALA A 1 186 ? 4.954 12.743 6.452 1.00 85.75 186 ALA A N 1
ATOM 1514 C CA . ALA A 1 186 ? 4.642 11.460 5.832 1.00 85.75 186 ALA A CA 1
ATOM 1515 C C . ALA A 1 186 ? 4.086 11.598 4.401 1.00 85.75 186 ALA A C 1
ATOM 1517 O O . ALA A 1 186 ? 4.336 10.722 3.570 1.00 85.75 186 ALA A O 1
ATOM 1518 N N . ILE A 1 187 ? 3.358 12.676 4.093 1.00 88.50 187 ILE A N 1
ATOM 1519 C CA . ILE A 1 187 ? 2.817 12.939 2.750 1.00 88.50 187 ILE A CA 1
ATOM 1520 C C . ILE A 1 187 ? 3.842 13.565 1.805 1.00 88.50 187 ILE A C 1
ATOM 1522 O O . ILE A 1 187 ? 3.778 13.281 0.608 1.00 88.50 187 ILE A O 1
ATOM 1526 N N . ALA A 1 188 ? 4.794 14.357 2.305 1.00 85.38 188 ALA A N 1
ATOM 1527 C CA . ALA A 1 188 ? 5.772 15.063 1.471 1.00 85.38 188 ALA A CA 1
ATOM 1528 C C . ALA A 1 188 ? 6.452 14.170 0.400 1.00 85.38 188 ALA A C 1
ATOM 1530 O O . ALA A 1 188 ? 6.506 14.580 -0.765 1.00 85.38 188 ALA A O 1
ATOM 1531 N N . PRO A 1 189 ? 6.842 12.906 0.686 1.00 83.75 189 PRO A N 1
ATOM 1532 C CA . PRO A 1 189 ? 7.401 12.017 -0.331 1.00 83.75 189 PRO A CA 1
ATOM 1533 C C . PRO A 1 189 ? 6.458 11.670 -1.483 1.00 83.75 189 PRO A C 1
ATOM 1535 O O . PRO A 1 189 ? 6.908 11.441 -2.606 1.00 83.75 189 PRO A O 1
ATOM 1538 N N . LEU A 1 190 ? 5.149 11.608 -1.233 1.00 85.94 190 LEU A N 1
ATOM 1539 C CA . LEU A 1 190 ? 4.146 11.397 -2.281 1.00 85.94 190 LEU A CA 1
ATOM 1540 C C . LEU A 1 190 ? 3.949 12.639 -3.159 1.00 85.94 190 LEU A C 1
ATOM 1542 O O . LEU A 1 190 ? 3.437 12.501 -4.264 1.00 85.94 190 LEU A O 1
ATOM 1546 N N . GLN A 1 191 ? 4.358 13.816 -2.684 1.00 84.88 191 GLN A N 1
ATOM 1547 C CA . GLN A 1 191 ? 4.249 15.099 -3.385 1.00 84.88 191 GLN A CA 1
ATOM 1548 C C . GLN A 1 191 ? 5.549 15.523 -4.095 1.00 84.88 191 GLN A C 1
ATOM 1550 O O . GLN A 1 191 ? 5.596 16.603 -4.681 1.00 84.88 191 GLN A O 1
ATOM 1555 N N . GLY A 1 192 ? 6.593 14.691 -4.046 1.00 73.75 192 GLY A N 1
ATOM 1556 C CA . GLY A 1 192 ? 7.836 14.898 -4.795 1.00 73.75 192 GLY A CA 1
ATOM 1557 C C . GLY A 1 192 ? 9.065 15.174 -3.940 1.00 73.75 192 GLY A C 1
ATOM 1558 O O . GLY A 1 192 ? 10.162 15.255 -4.491 1.00 73.75 192 GLY A O 1
ATOM 1559 N N . ASP A 1 193 ? 8.918 15.272 -2.617 1.00 73.88 193 ASP A N 1
ATOM 1560 C CA . ASP A 1 193 ? 10.056 15.443 -1.715 1.00 73.88 193 ASP A CA 1
ATOM 1561 C C . ASP A 1 193 ? 10.883 14.146 -1.624 1.00 73.88 193 ASP A C 1
ATOM 1563 O O . ASP A 1 193 ? 10.389 13.074 -1.266 1.00 73.88 193 ASP A O 1
ATOM 1567 N N . THR A 1 194 ? 12.162 14.211 -1.989 1.00 67.38 194 THR A N 1
ATOM 1568 C CA . THR A 1 194 ? 13.039 13.035 -2.009 1.00 67.38 194 THR A CA 1
ATOM 1569 C C . THR A 1 194 ? 13.817 12.818 -0.718 1.00 67.38 194 THR A C 1
ATOM 1571 O O . THR A 1 194 ? 14.374 11.725 -0.540 1.00 67.38 194 THR A O 1
ATOM 1574 N N . ASP A 1 195 ? 13.848 13.799 0.187 1.00 63.56 195 ASP A N 1
ATOM 1575 C CA . ASP A 1 195 ? 14.736 13.781 1.356 1.00 63.56 195 ASP A CA 1
ATOM 1576 C C . ASP A 1 195 ? 14.377 12.654 2.342 1.00 63.56 195 ASP A C 1
ATOM 1578 O O . ASP A 1 195 ? 15.251 12.105 3.018 1.00 63.56 195 ASP A O 1
ATOM 1582 N N . ASP A 1 196 ? 13.122 12.190 2.330 1.00 63.53 196 ASP A N 1
ATOM 1583 C CA . ASP A 1 196 ? 12.621 11.172 3.262 1.00 63.53 196 ASP A CA 1
ATOM 1584 C C . ASP A 1 196 ? 12.607 9.726 2.716 1.00 63.53 196 ASP A C 1
ATOM 1586 O O . ASP A 1 196 ? 12.303 8.772 3.443 1.00 63.53 196 ASP A O 1
ATOM 1590 N N . ILE A 1 197 ? 12.984 9.487 1.450 1.00 68.56 197 ILE A N 1
ATOM 1591 C CA . ILE A 1 197 ? 12.937 8.128 0.866 1.00 68.56 197 ILE A CA 1
ATOM 1592 C C . ILE A 1 197 ? 13.968 7.201 1.524 1.00 68.56 197 ILE A C 1
ATOM 1594 O O . ILE A 1 197 ? 13.673 6.038 1.803 1.00 68.56 197 ILE A O 1
ATOM 1598 N N . GLN A 1 198 ? 15.179 7.688 1.809 1.00 73.06 198 GLN A N 1
ATOM 1599 C CA . GLN A 1 198 ? 16.209 6.869 2.466 1.00 73.06 198 GLN A CA 1
ATOM 1600 C C . GLN A 1 198 ? 15.791 6.464 3.884 1.00 73.06 198 GLN A C 1
ATOM 1602 O O . GLN A 1 198 ? 16.035 5.330 4.310 1.00 73.06 198 GLN A O 1
ATOM 1607 N N . PHE A 1 199 ? 15.096 7.358 4.588 1.00 70.00 199 PHE A N 1
ATOM 1608 C CA . PHE A 1 199 ? 14.517 7.065 5.891 1.00 70.00 199 PHE A CA 1
ATOM 1609 C C . PHE A 1 199 ? 13.385 6.036 5.786 1.00 70.00 199 PHE A C 1
ATOM 1611 O O . PHE A 1 199 ? 13.385 5.051 6.529 1.00 70.00 199 PHE A O 1
ATOM 1618 N N . ALA A 1 200 ? 12.485 6.191 4.808 1.00 67.81 200 ALA A N 1
ATOM 1619 C CA . ALA A 1 200 ? 11.428 5.223 4.513 1.00 67.81 200 ALA A CA 1
ATOM 1620 C C . ALA A 1 200 ? 11.986 3.827 4.206 1.00 67.81 200 ALA A C 1
ATOM 1622 O O . ALA A 1 200 ? 11.417 2.812 4.606 1.00 67.81 200 ALA A O 1
ATOM 1623 N N . LEU A 1 201 ? 13.128 3.748 3.524 1.00 78.31 201 LEU A N 1
ATOM 1624 C CA . LEU A 1 201 ? 13.745 2.471 3.208 1.00 78.31 201 LEU A CA 1
ATOM 1625 C C . LEU A 1 201 ? 14.311 1.785 4.452 1.00 78.31 201 LEU A C 1
ATOM 1627 O O . LEU A 1 201 ? 14.253 0.564 4.486 1.00 78.31 201 LEU A O 1
ATOM 1631 N N . LYS A 1 202 ? 14.823 2.496 5.467 1.00 77.00 202 LYS A N 1
ATOM 1632 C CA . LYS A 1 202 ? 15.589 1.923 6.598 1.00 77.00 202 LYS A CA 1
ATOM 1633 C C . LYS A 1 202 ? 14.918 0.690 7.234 1.00 77.00 202 LYS A C 1
ATOM 1635 O O . LYS A 1 202 ? 15.547 -0.367 7.264 1.00 77.00 202 LYS A O 1
ATOM 1640 N N . GLY A 1 203 ? 13.618 0.767 7.529 1.00 74.56 203 GLY A N 1
ATOM 1641 C CA . GLY A 1 203 ? 12.834 -0.313 8.153 1.00 74.56 203 GLY A CA 1
ATOM 1642 C C . GLY A 1 203 ? 12.375 -1.461 7.235 1.00 74.56 203 GLY A C 1
ATOM 1643 O O . GLY A 1 203 ? 11.648 -2.351 7.687 1.00 74.56 203 GLY A O 1
ATOM 1644 N N . LEU A 1 204 ? 12.756 -1.463 5.952 1.00 85.44 204 LEU A N 1
ATOM 1645 C CA . LEU A 1 204 ? 12.373 -2.509 4.999 1.00 85.44 204 LEU A CA 1
ATOM 1646 C C . LEU A 1 204 ? 13.416 -3.649 4.913 1.00 85.44 204 LEU A C 1
ATOM 1648 O O . LEU A 1 204 ? 14.628 -3.408 4.915 1.00 85.44 204 LEU A O 1
ATOM 1652 N N . PRO A 1 205 ? 12.985 -4.912 4.750 1.00 88.12 205 PRO A N 1
ATOM 1653 C CA . PRO A 1 205 ? 13.867 -6.029 4.419 1.00 88.12 205 PRO A CA 1
ATOM 1654 C C . PRO A 1 205 ? 14.696 -5.786 3.140 1.00 88.12 205 PRO A C 1
ATOM 1656 O O . PRO A 1 205 ? 14.187 -5.185 2.187 1.00 88.12 205 PRO A O 1
ATOM 1659 N N . PRO A 1 206 ? 15.946 -6.290 3.045 1.00 89.69 206 PRO A N 1
ATOM 1660 C CA . PRO A 1 206 ? 16.833 -6.035 1.903 1.00 89.69 206 PRO A CA 1
ATOM 1661 C C . PRO A 1 206 ? 16.248 -6.388 0.531 1.00 89.69 206 PRO A C 1
ATOM 1663 O O . PRO A 1 206 ? 16.506 -5.700 -0.455 1.00 89.69 206 PRO A O 1
ATOM 1666 N N . ASN A 1 207 ? 15.457 -7.454 0.440 1.00 90.50 207 ASN A N 1
ATOM 1667 C CA . ASN A 1 207 ? 14.806 -7.864 -0.802 1.00 90.50 207 ASN A CA 1
ATOM 1668 C C . ASN A 1 207 ? 13.705 -6.886 -1.236 1.00 90.50 207 ASN A C 1
ATOM 1670 O O . ASN A 1 207 ? 13.608 -6.597 -2.427 1.00 90.50 207 ASN A O 1
ATOM 1674 N N . ILE A 1 208 ? 12.932 -6.349 -0.286 1.00 91.56 208 ILE A N 1
ATOM 1675 C CA . ILE A 1 208 ? 11.885 -5.353 -0.548 1.00 91.56 208 ILE A CA 1
ATOM 1676 C C . ILE A 1 208 ? 12.537 -4.027 -0.942 1.00 91.56 208 ILE A C 1
ATOM 1678 O O . ILE A 1 208 ? 12.216 -3.492 -2.000 1.00 91.56 208 ILE A O 1
ATOM 1682 N N . LYS A 1 209 ? 13.553 -3.576 -0.188 1.00 90.31 209 LYS A N 1
ATOM 1683 C CA . LYS A 1 209 ? 14.382 -2.404 -0.538 1.00 90.31 209 LYS A CA 1
ATOM 1684 C C . LYS A 1 209 ? 14.867 -2.480 -1.985 1.00 90.31 209 LYS A C 1
ATOM 1686 O O . LYS A 1 209 ? 14.620 -1.580 -2.776 1.00 90.31 209 LYS A O 1
ATOM 1691 N N . ARG A 1 210 ? 15.513 -3.594 -2.355 1.00 91.00 210 ARG A N 1
ATOM 1692 C CA . ARG A 1 210 ? 16.071 -3.809 -3.702 1.00 91.00 210 ARG A CA 1
ATOM 1693 C C . ARG A 1 210 ? 15.023 -3.835 -4.807 1.00 91.00 210 ARG A C 1
ATOM 1695 O O . ARG A 1 210 ? 15.398 -3.580 -5.951 1.00 91.00 210 ARG A O 1
ATOM 1702 N N . ALA A 1 211 ? 13.795 -4.254 -4.508 1.00 91.69 211 ALA A N 1
ATOM 1703 C CA . ALA A 1 211 ? 12.696 -4.275 -5.464 1.00 91.69 211 ALA A CA 1
ATOM 1704 C C . ALA A 1 211 ? 12.074 -2.886 -5.630 1.00 91.69 211 ALA A C 1
ATOM 1706 O O . ALA A 1 211 ? 11.762 -2.505 -6.750 1.00 91.69 211 ALA A O 1
ATOM 1707 N N . PHE A 1 212 ? 11.963 -2.113 -4.549 1.00 90.69 212 PHE A N 1
ATOM 1708 C CA . PHE A 1 212 ? 11.410 -0.761 -4.587 1.00 90.69 212 PHE A CA 1
ATOM 1709 C C . PHE A 1 212 ? 12.351 0.240 -5.262 1.00 90.69 212 PHE A C 1
ATOM 1711 O O . PHE A 1 212 ? 11.873 1.207 -5.829 1.00 90.69 212 PHE A O 1
ATOM 1718 N N . THR A 1 213 ? 13.666 0.014 -5.257 1.00 87.75 213 THR A N 1
ATOM 1719 C CA . THR A 1 213 ? 14.648 0.956 -5.832 1.00 87.75 213 THR A CA 1
ATOM 1720 C C . THR A 1 213 ? 15.221 0.533 -7.187 1.00 87.75 213 THR A C 1
ATOM 1722 O O . THR A 1 213 ? 16.183 1.127 -7.668 1.00 87.75 213 THR A O 1
ATOM 1725 N N . VAL A 1 214 ? 14.692 -0.525 -7.813 1.00 83.94 214 VAL A N 1
ATOM 1726 C CA . VAL A 1 214 ? 15.192 -0.983 -9.121 1.00 83.94 214 VAL A CA 1
ATOM 1727 C C . VAL A 1 214 ? 14.618 -0.126 -10.249 1.00 83.94 214 VAL A C 1
ATOM 1729 O O . VAL A 1 214 ? 13.406 0.071 -10.299 1.00 83.94 214 VAL A O 1
ATOM 1732 N N . TYR A 1 215 ? 15.476 0.333 -11.163 1.00 72.88 215 TYR A N 1
ATOM 1733 C CA . TYR A 1 215 ? 15.089 0.994 -12.414 1.00 72.88 215 TYR A CA 1
ATOM 1734 C C . TYR A 1 215 ? 14.893 -0.012 -13.564 1.00 72.88 215 TYR A C 1
ATOM 1736 O O . TYR A 1 215 ? 15.540 -1.089 -13.593 1.00 72.88 215 TYR A O 1
#

Radius of gyration: 16.37 Å; Cα contacts (8 Å, |Δi|>4): 368; chains: 1; bounding box: 37×42×42 Å

Organism: NCBI:txid141414

Mean predicted aligned error: 6.47 Å

Nearest PDB structures (foldseek):
  3stc-assembly1_B  TM=3.932E-01  e=1.249E+00  Neisseria meningitidis MC58
  5usw-assembly1_B  TM=4.841E-01  e=3.789E+00  Aliivibrio fischeri ES114
  3qpy-assembly1_C  TM=3.996E-01  e=3.372E+00  Neisseria meningitidis MC58
  3ste-assembly1_C  TM=3.659E-01  e=3.372E+00  Neisseria meningitidis MC58
  7a8s-assembly1_A  TM=2.644E-01  e=2.113E+00  synthetic construct

Sequence (215 aa):
RHQTELMVDAMSVIRHYRTQEKVNEYGQVIEDDPHSFWPARVYCALRPLVQHYGLDVPPSPWKPVVCVYDIPNPSKTRSGLKVRKWGNLHKQGPRSVGRGECGPGGAELTLAWAQTYVDQSAAERYRCDKEILWMLEVLTRDMPRRQVLVTGDRWLQREAKRFCLVRDVNWLEQEILGHGEEGEKAIAPLQGDTDDIQFALKGLPPNIKRAFTVY

pLDDT: mean 83.09, std 13.1, range [36.25, 98.0]